Protein AF-A0A3A8WQD9-F1 (afdb_monomer)

Foldseek 3Di:
DALLCVLVVLCVVVVDDLVRLCVQLVHDSVVNVCSNVCVDPLQFAQLSSNLSSCLVSVHAPLVSCVVRHCLLVLLVVLLVVVCVVVPDDFQLVVLLVVVVVLLVVLCVPVVDDPVVSVVLVVLSVVLSVVQVVQQDPVRGGDPVSCLVRVLVSQLVSVDSVLDDDDDQLLCLLSSLVSSPPDDLVSLCVSLVNDSVVNVCCSVVVDPSSRGGPSSLVSSCSSSVHRSCVRVVRPNPPD

Structure (mmCIF, N/CA/C/O backbone):
data_AF-A0A3A8WQD9-F1
#
_entry.id   AF-A0A3A8WQD9-F1
#
loop_
_atom_site.group_PDB
_atom_site.id
_atom_site.type_symbol
_atom_site.label_atom_id
_atom_site.label_alt_id
_atom_site.label_comp_id
_atom_site.label_asym_id
_atom_site.label_entity_id
_atom_site.label_seq_id
_atom_site.pdbx_PDB_ins_code
_atom_site.Cartn_x
_atom_site.Cartn_y
_atom_site.Cartn_z
_atom_site.occupancy
_atom_site.B_iso_or_equiv
_atom_site.auth_seq_id
_atom_site.auth_comp_id
_atom_site.auth_asym_id
_atom_site.auth_atom_id
_atom_site.pdbx_PDB_model_num
ATOM 1 N N . MET A 1 1 ? 19.008 -16.936 -15.660 1.00 77.69 1 MET A N 1
ATOM 2 C CA . MET A 1 1 ? 18.805 -15.721 -16.474 1.00 77.69 1 MET A CA 1
ATOM 3 C C . MET A 1 1 ? 18.523 -14.585 -15.511 1.00 77.69 1 MET A C 1
ATOM 5 O O . MET A 1 1 ? 17.781 -14.809 -14.564 1.00 77.69 1 MET A O 1
ATOM 9 N N . ARG A 1 2 ? 19.167 -13.428 -15.660 1.00 86.12 2 ARG A N 1
ATOM 10 C CA . ARG A 1 2 ? 18.885 -12.247 -14.825 1.00 86.12 2 ARG A CA 1
ATOM 11 C C . ARG A 1 2 ? 17.679 -11.487 -15.385 1.00 86.12 2 ARG A C 1
ATOM 13 O O . ARG A 1 2 ? 17.439 -11.550 -16.587 1.00 86.12 2 ARG A O 1
ATOM 20 N N . GLY A 1 3 ? 16.979 -10.715 -14.550 1.00 88.19 3 GLY A N 1
ATOM 21 C CA . GLY A 1 3 ? 15.775 -9.982 -14.971 1.00 88.19 3 GLY A CA 1
ATOM 22 C C . GLY A 1 3 ? 15.983 -9.122 -16.227 1.00 88.19 3 GLY A C 1
ATOM 23 O O . GLY A 1 3 ? 15.198 -9.200 -17.165 1.00 88.19 3 GLY A O 1
ATOM 24 N N . TYR A 1 4 ? 17.091 -8.376 -16.326 1.00 90.06 4 TYR A N 1
ATOM 25 C CA . TYR A 1 4 ? 17.367 -7.563 -17.523 1.00 90.06 4 TYR A CA 1
ATOM 26 C C . TYR A 1 4 ? 17.551 -8.395 -18.805 1.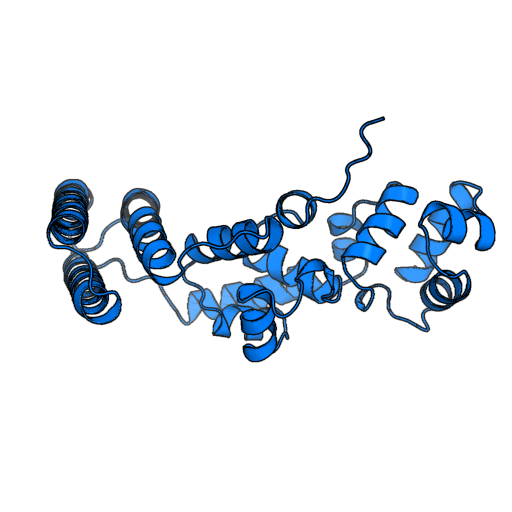00 90.06 4 TYR A C 1
ATOM 28 O O . TYR A 1 4 ? 17.193 -7.931 -19.885 1.00 90.06 4 TYR A O 1
ATOM 36 N N . GLU A 1 5 ? 18.075 -9.620 -18.697 1.00 91.62 5 GLU A N 1
ATOM 37 C CA . GLU A 1 5 ? 18.251 -10.535 -19.833 1.00 91.62 5 GLU A CA 1
ATOM 38 C C . GLU A 1 5 ? 16.893 -11.069 -20.291 1.00 91.62 5 GLU A C 1
ATOM 40 O O . GLU A 1 5 ? 16.624 -11.113 -21.489 1.00 91.62 5 GLU A O 1
ATOM 45 N N . ALA A 1 6 ? 16.018 -11.417 -19.341 1.00 92.00 6 ALA A N 1
ATOM 46 C CA . ALA A 1 6 ? 14.652 -11.848 -19.623 1.00 92.00 6 ALA A CA 1
ATOM 47 C C . ALA A 1 6 ? 13.833 -10.725 -20.282 1.00 92.00 6 ALA A C 1
ATOM 49 O O . ALA A 1 6 ? 13.185 -10.948 -21.305 1.00 92.00 6 ALA A O 1
ATOM 50 N N . PHE A 1 7 ? 13.940 -9.497 -19.764 1.00 92.69 7 PHE A N 1
ATOM 51 C CA . PHE A 1 7 ? 13.302 -8.312 -20.341 1.00 92.69 7 PHE A CA 1
ATOM 52 C C . PHE A 1 7 ? 13.780 -8.048 -21.779 1.00 92.69 7 PHE A C 1
ATOM 54 O O . PHE A 1 7 ? 12.971 -7.880 -22.695 1.00 92.69 7 PHE A O 1
ATOM 61 N N . GLN A 1 8 ? 15.100 -8.077 -22.001 1.00 93.75 8 GLN A N 1
ATOM 62 C CA . GLN A 1 8 ? 15.697 -7.908 -23.327 1.00 93.75 8 GLN A CA 1
ATOM 63 C C . GLN A 1 8 ? 15.225 -8.993 -24.302 1.00 93.75 8 GLN A C 1
ATOM 65 O O . GLN A 1 8 ? 14.866 -8.688 -25.443 1.00 93.75 8 GLN A O 1
ATOM 70 N N . LYS A 1 9 ? 15.225 -10.256 -23.859 1.00 94.06 9 LYS A N 1
ATOM 71 C CA . LYS A 1 9 ? 14.786 -11.401 -24.657 1.00 94.06 9 LYS A CA 1
ATOM 72 C C . LYS A 1 9 ? 13.324 -11.242 -25.072 1.00 94.06 9 LYS A C 1
ATOM 74 O O . LYS A 1 9 ? 13.029 -11.338 -26.260 1.00 94.06 9 LYS A O 1
ATOM 79 N N . ARG A 1 10 ? 12.434 -10.892 -24.137 1.00 94.88 10 ARG A N 1
ATOM 80 C CA . ARG A 1 10 ? 11.010 -10.676 -24.429 1.00 94.88 10 ARG A CA 1
ATOM 81 C C . ARG A 1 10 ? 10.794 -9.567 -25.460 1.00 94.88 10 ARG A C 1
ATOM 83 O O . ARG A 1 10 ? 10.016 -9.744 -26.394 1.00 94.88 10 ARG A O 1
ATOM 90 N N . ARG A 1 11 ? 11.523 -8.447 -25.362 1.00 95.25 11 ARG A N 1
ATOM 91 C CA . ARG A 1 11 ? 11.467 -7.388 -26.387 1.00 95.25 11 ARG A CA 1
ATOM 92 C C . ARG A 1 11 ? 11.855 -7.910 -27.773 1.00 95.25 11 ARG A C 1
ATOM 94 O O . ARG A 1 11 ? 11.205 -7.559 -28.757 1.00 95.25 11 ARG A O 1
ATOM 101 N N . GLN A 1 12 ? 12.929 -8.694 -27.858 1.00 95.50 12 GLN A N 1
ATOM 102 C CA . GLN A 1 12 ? 13.405 -9.260 -29.123 1.00 95.50 12 GLN A CA 1
ATOM 103 C C . GLN A 1 12 ? 12.403 -10.258 -29.716 1.00 95.50 12 GLN A C 1
ATOM 105 O O . GLN A 1 12 ? 12.170 -10.221 -30.920 1.00 95.50 12 GLN A O 1
ATOM 110 N N . GLU A 1 13 ? 11.772 -11.091 -28.886 1.00 95.94 13 GLU A N 1
ATOM 111 C CA . GLU A 1 13 ? 10.707 -12.017 -29.300 1.00 95.94 13 GLU A CA 1
ATOM 112 C C . GLU A 1 13 ? 9.480 -11.285 -29.853 1.00 95.94 13 GLU A C 1
ATOM 114 O O . GLU A 1 13 ? 8.872 -11.742 -30.816 1.00 95.94 13 GLU A O 1
ATOM 119 N N . MET A 1 14 ? 9.156 -10.111 -29.305 1.00 94.75 14 MET A N 1
ATOM 120 C CA . MET A 1 14 ? 8.112 -9.230 -29.840 1.00 94.75 14 MET A CA 1
ATOM 121 C C . MET A 1 14 ? 8.529 -8.460 -31.106 1.00 94.75 14 MET A C 1
ATOM 123 O O . MET A 1 14 ? 7.761 -7.649 -31.618 1.00 94.75 14 MET A O 1
ATOM 127 N N . GLY A 1 15 ? 9.746 -8.676 -31.616 1.00 94.12 15 GLY A N 1
ATOM 128 C CA . GLY A 1 15 ? 10.233 -8.069 -32.856 1.00 94.12 15 GLY A CA 1
ATOM 129 C C . GLY A 1 15 ? 10.618 -6.592 -32.744 1.00 94.12 15 GLY A C 1
ATOM 130 O O . GLY A 1 15 ? 10.933 -5.961 -33.755 1.00 94.12 15 GLY A O 1
ATOM 131 N N . TYR A 1 16 ? 10.636 -6.006 -31.543 1.00 95.62 16 TYR A N 1
ATOM 132 C CA . TYR A 1 16 ? 11.023 -4.605 -31.394 1.00 95.62 16 TYR A CA 1
ATOM 133 C C . TYR A 1 16 ? 12.540 -4.456 -31.392 1.00 95.62 16 TYR A C 1
ATOM 135 O O . TYR A 1 16 ? 13.233 -5.100 -30.608 1.00 95.62 16 TYR A O 1
ATOM 143 N N . SER A 1 17 ? 13.075 -3.521 -32.179 1.00 94.81 17 SER A N 1
ATOM 144 C CA . SER A 1 17 ? 14.415 -2.975 -31.920 1.00 94.81 17 SER A CA 1
ATOM 145 C C . SER A 1 17 ? 14.385 -2.057 -30.689 1.00 94.81 17 SER A C 1
ATOM 147 O O . SER A 1 17 ? 13.322 -1.587 -30.288 1.00 94.81 17 SER A O 1
ATOM 149 N N . GLN A 1 18 ? 15.544 -1.739 -30.101 1.00 94.00 18 GLN A N 1
ATOM 150 C CA . GLN A 1 18 ? 15.605 -0.784 -28.981 1.00 94.00 18 GLN A CA 1
ATOM 151 C C . GLN A 1 18 ? 15.009 0.585 -29.346 1.00 94.00 18 GLN A C 1
ATOM 153 O O . GLN A 1 18 ? 14.370 1.206 -28.505 1.00 94.00 18 GLN A O 1
ATOM 158 N N . ARG A 1 19 ? 15.193 1.044 -30.594 1.00 94.12 19 ARG A N 1
ATOM 159 C CA . ARG A 1 19 ? 14.644 2.323 -31.075 1.00 94.12 19 ARG A CA 1
ATOM 160 C C . ARG A 1 19 ? 13.122 2.283 -31.180 1.00 94.12 19 ARG A C 1
ATOM 162 O O . ARG A 1 19 ? 12.468 3.153 -30.624 1.00 94.12 19 ARG A O 1
ATOM 169 N N . ILE A 1 20 ? 12.590 1.245 -31.828 1.00 94.94 20 ILE A N 1
ATOM 170 C CA . ILE A 1 20 ? 11.140 1.060 -32.000 1.00 94.94 20 ILE A CA 1
ATOM 171 C C . ILE A 1 20 ? 10.461 0.920 -30.636 1.00 94.94 20 ILE A C 1
ATOM 173 O O . ILE A 1 20 ? 9.420 1.518 -30.391 1.00 94.94 20 ILE A O 1
ATOM 177 N N . PHE A 1 21 ? 11.065 0.153 -29.726 1.00 95.50 21 PHE A N 1
ATOM 178 C CA . PHE A 1 21 ? 10.523 -0.012 -28.386 1.00 95.50 21 PHE A CA 1
ATOM 179 C C . PHE A 1 21 ? 10.507 1.305 -27.611 1.00 95.50 21 PHE A C 1
ATOM 181 O O . PHE A 1 21 ? 9.474 1.663 -27.061 1.00 95.50 21 PHE A O 1
ATOM 188 N N . ALA A 1 22 ? 11.625 2.040 -27.611 1.00 93.56 22 ALA A N 1
ATOM 189 C CA . ALA A 1 22 ? 11.744 3.337 -26.950 1.00 93.56 22 ALA A CA 1
ATOM 190 C C . ALA A 1 22 ? 10.686 4.339 -27.445 1.00 93.56 22 ALA A C 1
ATOM 192 O O . ALA A 1 22 ? 10.034 4.991 -26.634 1.00 93.56 22 ALA A O 1
ATOM 193 N N . GLU A 1 23 ? 10.459 4.394 -28.760 1.00 93.44 23 GLU A N 1
ATOM 194 C CA . GLU A 1 23 ? 9.393 5.194 -29.371 1.00 93.44 23 GLU A CA 1
ATOM 195 C C . GLU A 1 23 ? 8.003 4.746 -28.896 1.00 93.44 23 GLU A C 1
ATOM 197 O O . GLU A 1 23 ? 7.219 5.572 -28.431 1.00 93.44 23 GLU A O 1
ATOM 202 N N . LYS A 1 24 ? 7.730 3.433 -28.904 1.00 92.06 24 LYS A N 1
ATOM 203 C CA . LYS A 1 24 ? 6.452 2.855 -28.458 1.00 92.06 24 LYS A CA 1
ATOM 204 C C . LYS A 1 24 ? 6.113 3.186 -27.001 1.00 92.06 24 LYS A C 1
ATOM 206 O O . LYS A 1 24 ? 4.945 3.388 -26.683 1.00 92.06 24 LYS A O 1
ATOM 211 N N . VAL A 1 25 ? 7.109 3.238 -26.116 1.00 90.88 25 VAL A N 1
ATOM 212 C CA . VAL A 1 25 ? 6.907 3.521 -24.680 1.00 90.88 25 VAL A CA 1
ATOM 213 C C . VAL A 1 25 ? 7.110 4.997 -24.317 1.00 90.88 25 VAL A C 1
ATOM 215 O O . VAL A 1 25 ? 6.944 5.372 -23.155 1.00 90.88 25 VAL A O 1
ATOM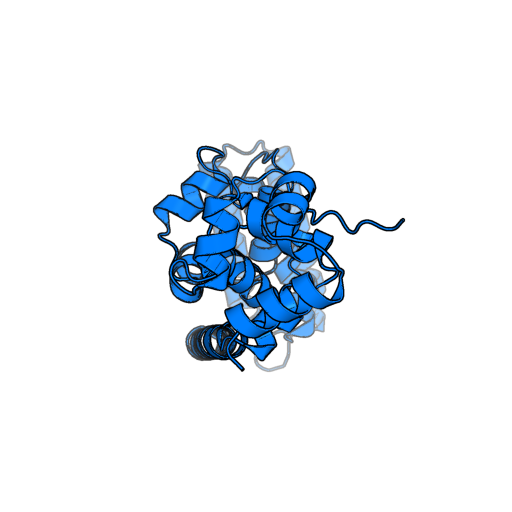 218 N N . GLY A 1 26 ? 7.464 5.841 -25.293 1.00 88.94 26 GLY A N 1
ATOM 219 C CA . GLY A 1 26 ? 7.722 7.266 -25.092 1.00 88.94 26 GLY A CA 1
ATOM 220 C C . GLY A 1 26 ? 8.933 7.553 -24.199 1.00 88.94 26 GLY A C 1
ATOM 221 O O . GLY A 1 26 ? 8.870 8.452 -23.360 1.00 88.94 26 GLY A O 1
ATOM 222 N N . LEU A 1 27 ? 10.017 6.781 -24.340 1.00 88.19 27 LEU A N 1
ATOM 223 C CA . LEU A 1 27 ? 11.262 6.940 -23.577 1.00 88.19 27 LEU A CA 1
ATOM 224 C C . LEU A 1 27 ? 12.474 7.174 -24.494 1.00 88.19 27 LEU A C 1
ATOM 226 O O . LEU A 1 27 ? 12.469 6.753 -25.650 1.00 88.19 27 LEU A O 1
ATOM 230 N N . PRO A 1 28 ? 13.559 7.795 -23.996 1.00 90.44 28 PRO A N 1
ATOM 231 C CA . PRO A 1 28 ? 14.824 7.850 -24.720 1.00 90.44 28 PRO A CA 1
ATOM 232 C C . PRO A 1 28 ? 15.424 6.453 -24.926 1.00 90.44 28 PRO A C 1
ATOM 234 O O . PRO A 1 28 ? 15.447 5.624 -24.015 1.00 90.44 28 PRO A O 1
ATOM 237 N N . VAL A 1 29 ? 16.012 6.211 -26.100 1.00 91.44 29 VAL A N 1
ATOM 238 C CA . VAL A 1 29 ? 16.668 4.929 -26.435 1.00 91.44 29 VAL A CA 1
ATOM 239 C C . VAL A 1 29 ? 17.768 4.575 -25.432 1.00 91.44 29 VAL A C 1
ATOM 241 O O . VAL A 1 29 ? 17.963 3.402 -25.111 1.00 91.44 29 VAL A O 1
ATOM 244 N N . GLN A 1 30 ? 18.481 5.579 -24.915 1.00 87.88 30 GLN A N 1
ATOM 245 C CA . GLN A 1 30 ? 19.517 5.384 -23.905 1.00 87.88 30 GLN A CA 1
ATOM 246 C C . GLN A 1 30 ? 18.953 4.762 -22.622 1.00 87.88 30 GLN A C 1
ATOM 248 O O . GLN A 1 30 ? 19.610 3.899 -22.051 1.00 87.88 30 GLN A O 1
ATOM 253 N N . GLU A 1 31 ? 17.743 5.130 -22.189 1.00 86.31 31 GLU A N 1
ATOM 254 C CA . GLU A 1 31 ? 17.133 4.546 -20.985 1.00 86.31 31 GLU A CA 1
ATOM 255 C C . GLU A 1 31 ? 16.860 3.048 -21.179 1.00 86.31 31 GLU A C 1
ATOM 257 O O . GLU A 1 31 ? 17.238 2.235 -20.334 1.00 86.31 31 GLU A O 1
ATOM 262 N N . VAL A 1 32 ? 16.321 2.662 -22.342 1.00 88.88 32 VAL A N 1
ATOM 263 C CA . VAL A 1 32 ? 16.120 1.248 -22.710 1.00 88.88 32 VAL A CA 1
ATOM 264 C C . VAL A 1 32 ? 17.454 0.495 -22.716 1.00 88.88 32 VAL A C 1
ATOM 266 O O . VAL A 1 32 ? 17.575 -0.576 -22.125 1.00 88.88 32 VAL A O 1
ATOM 269 N N . GLN A 1 33 ? 18.489 1.070 -23.334 1.00 87.50 33 GLN A N 1
ATOM 270 C CA . GLN A 1 33 ? 19.819 0.458 -23.395 1.00 87.50 33 GLN A CA 1
ATOM 271 C C . GLN A 1 33 ? 20.440 0.241 -22.019 1.00 87.50 33 GLN A C 1
ATOM 273 O O . GLN A 1 33 ? 21.090 -0.776 -21.784 1.00 87.50 33 GLN A O 1
ATOM 278 N N . VAL A 1 34 ? 20.301 1.218 -21.129 1.00 85.69 34 VAL A N 1
ATOM 279 C CA . VAL A 1 34 ? 20.897 1.171 -19.796 1.00 85.69 34 VAL A CA 1
ATOM 280 C C . VAL A 1 34 ? 20.193 0.110 -18.935 1.00 85.69 34 VAL A C 1
ATOM 282 O O . VAL A 1 34 ? 20.886 -0.608 -18.208 1.00 85.69 34 VAL A O 1
ATOM 285 N N . CYS A 1 35 ? 18.875 -0.065 -19.090 1.00 85.12 35 CYS A N 1
ATOM 286 C CA . CYS A 1 35 ? 18.113 -1.144 -18.453 1.00 85.12 35 CYS A CA 1
ATOM 287 C C . CYS A 1 35 ? 18.559 -2.532 -18.934 1.00 85.12 35 CYS A C 1
ATOM 289 O O . CYS A 1 35 ? 18.887 -3.396 -18.125 1.00 85.12 35 CYS A O 1
ATOM 291 N N . GLU A 1 36 ? 18.650 -2.736 -20.251 1.00 85.50 36 GLU A N 1
ATOM 292 C CA . GLU A 1 36 ? 19.023 -4.035 -20.836 1.00 85.50 36 GLU A CA 1
ATOM 293 C C . GLU A 1 36 ? 20.486 -4.415 -20.615 1.00 85.50 36 GLU A C 1
ATOM 295 O O . GLU A 1 36 ? 20.840 -5.588 -20.636 1.00 85.50 36 GLU A O 1
ATOM 300 N N . ARG A 1 37 ? 21.361 -3.433 -20.391 1.00 81.75 37 ARG A N 1
ATOM 301 C CA . ARG A 1 37 ? 22.770 -3.675 -20.050 1.00 81.75 37 ARG A CA 1
ATOM 302 C C . ARG A 1 37 ? 22.986 -3.911 -18.553 1.00 81.75 37 ARG A C 1
ATOM 304 O O . ARG A 1 37 ? 24.136 -4.026 -18.136 1.00 81.75 37 ARG A O 1
ATOM 311 N N . GLY A 1 38 ? 21.923 -3.891 -17.743 1.00 73.94 38 GLY A N 1
ATOM 312 C CA . GLY A 1 38 ? 22.002 -3.988 -16.284 1.00 73.94 38 GLY A CA 1
ATOM 313 C C . GLY A 1 38 ? 22.741 -2.818 -15.620 1.00 73.94 38 GLY A C 1
ATOM 314 O O . GLY A 1 38 ? 23.188 -2.950 -14.484 1.00 73.94 38 GLY A O 1
ATOM 315 N N . ARG A 1 39 ? 22.911 -1.686 -16.324 1.00 61.44 39 ARG A N 1
ATOM 316 C CA . ARG A 1 39 ? 23.601 -0.483 -15.813 1.00 61.44 39 ARG A CA 1
ATOM 317 C C . ARG A 1 39 ? 22.676 0.403 -14.978 1.00 61.44 39 ARG A C 1
ATOM 319 O O . ARG A 1 39 ? 23.142 1.063 -14.058 1.00 61.44 39 ARG A O 1
ATOM 326 N N . GLN A 1 40 ? 21.384 0.396 -15.289 1.00 65.75 40 GLN A N 1
ATOM 327 C CA . GLN A 1 40 ? 20.312 0.849 -14.408 1.00 65.75 40 GLN A CA 1
ATOM 328 C C . GLN A 1 40 ? 19.538 -0.399 -14.037 1.00 65.75 40 GLN A C 1
ATOM 330 O O . GLN A 1 40 ? 19.103 -1.152 -14.910 1.00 65.75 40 GLN A O 1
ATOM 335 N N . VAL A 1 41 ? 19.415 -0.646 -12.738 1.00 73.44 41 VAL A N 1
ATOM 336 C CA . VAL A 1 41 ? 18.629 -1.776 -12.265 1.00 73.44 41 VAL A CA 1
ATOM 337 C C . VAL A 1 41 ? 17.180 -1.476 -12.636 1.00 73.44 41 VAL A C 1
ATOM 339 O O . VAL A 1 41 ? 16.685 -0.401 -12.301 1.00 73.44 41 VAL A O 1
ATOM 342 N N . LEU A 1 42 ? 16.504 -2.404 -13.327 1.00 81.25 42 LEU A N 1
ATOM 343 C CA . LEU A 1 42 ? 15.075 -2.285 -13.662 1.00 81.25 42 LEU A CA 1
ATOM 344 C C . LEU A 1 42 ? 14.243 -1.872 -12.435 1.00 81.25 42 LEU A C 1
ATOM 346 O O . LEU A 1 42 ? 13.253 -1.164 -12.542 1.00 81.25 42 LEU A O 1
ATOM 350 N N . THR A 1 43 ? 14.692 -2.266 -11.248 1.00 82.50 43 THR A N 1
ATOM 351 C CA . THR A 1 43 ? 14.106 -1.996 -9.933 1.00 82.50 43 THR A CA 1
ATOM 352 C C . THR A 1 43 ? 14.106 -0.513 -9.545 1.00 82.50 43 THR A C 1
ATOM 354 O O . THR A 1 43 ? 13.243 -0.077 -8.788 1.00 82.50 43 THR A O 1
ATOM 357 N N . GLY A 1 44 ? 15.037 0.276 -10.090 1.00 86.00 44 GLY A N 1
ATOM 358 C CA . GLY A 1 44 ? 15.183 1.712 -9.854 1.00 86.00 44 GLY A CA 1
ATOM 359 C C . GLY A 1 44 ? 14.443 2.595 -10.859 1.00 86.00 44 GLY A C 1
ATOM 360 O O . GLY A 1 44 ? 14.554 3.818 -10.779 1.00 86.00 44 GLY A O 1
ATOM 361 N N . LEU A 1 45 ? 13.731 2.014 -11.829 1.00 89.25 45 LEU A N 1
ATOM 362 C CA . LEU A 1 45 ? 12.919 2.790 -12.765 1.00 89.25 45 LEU A CA 1
ATOM 363 C C . LEU A 1 45 ? 11.749 3.455 -12.036 1.00 89.25 45 LEU A C 1
ATOM 365 O O . LEU A 1 45 ? 11.127 2.795 -11.206 1.00 89.25 45 LEU A O 1
ATOM 369 N N . PRO A 1 46 ? 11.407 4.714 -12.364 1.00 91.44 46 PRO A N 1
ATOM 370 C CA . PRO A 1 46 ? 10.143 5.302 -11.947 1.00 91.44 46 PRO A CA 1
ATOM 371 C C . PRO A 1 46 ? 8.960 4.401 -12.319 1.00 91.44 46 PRO A C 1
ATOM 373 O O . PRO A 1 46 ? 8.928 3.852 -13.425 1.00 91.44 46 PRO A O 1
ATOM 376 N N . THR A 1 47 ? 8.000 4.252 -11.412 1.00 93.06 47 THR A N 1
ATOM 377 C CA . THR A 1 47 ? 6.850 3.350 -11.569 1.00 93.06 47 THR A CA 1
ATOM 378 C C . THR A 1 47 ? 6.056 3.636 -12.839 1.00 93.06 47 THR A C 1
ATOM 380 O O . THR A 1 47 ? 5.748 2.710 -13.582 1.00 93.06 47 THR A O 1
ATOM 383 N N . ASP A 1 48 ? 5.809 4.904 -13.172 1.00 90.56 48 ASP A N 1
ATOM 384 C CA . ASP A 1 48 ? 5.140 5.288 -14.422 1.00 90.56 48 ASP A CA 1
ATOM 385 C C . ASP A 1 48 ? 5.875 4.807 -15.686 1.00 90.56 48 ASP A C 1
ATOM 387 O O . ASP A 1 48 ? 5.248 4.380 -16.658 1.00 90.56 48 ASP A O 1
ATOM 391 N N . LYS A 1 49 ? 7.210 4.852 -15.680 1.00 90.75 49 LYS A N 1
ATOM 392 C CA . LYS A 1 49 ? 8.041 4.353 -16.782 1.00 90.75 49 LYS A CA 1
ATOM 393 C C . LYS A 1 49 ? 8.042 2.830 -16.835 1.00 90.75 49 LYS A C 1
ATOM 395 O O . LYS A 1 49 ? 7.903 2.272 -17.923 1.00 90.75 49 LYS A O 1
ATOM 400 N N . ALA A 1 50 ? 8.166 2.169 -15.684 1.00 92.00 50 ALA A N 1
ATOM 401 C CA . ALA A 1 50 ? 8.107 0.714 -15.594 1.00 92.00 50 ALA A CA 1
ATOM 402 C C . ALA A 1 50 ? 6.767 0.189 -16.130 1.00 92.00 50 ALA A C 1
ATOM 404 O O . ALA A 1 50 ? 6.767 -0.691 -16.984 1.00 92.00 50 ALA A O 1
ATOM 405 N N . ILE A 1 51 ? 5.645 0.808 -15.748 1.00 91.62 51 ILE A N 1
ATOM 406 C CA . ILE A 1 51 ? 4.310 0.471 -16.262 1.00 91.62 51 ILE A CA 1
ATOM 407 C C . ILE A 1 51 ? 4.279 0.521 -17.789 1.00 91.62 51 ILE A C 1
ATOM 409 O O . ILE A 1 51 ? 3.945 -0.470 -18.430 1.00 91.62 51 ILE A O 1
ATOM 413 N N . LYS A 1 52 ? 4.710 1.630 -18.399 1.00 90.94 52 LYS A N 1
ATOM 414 C CA . LYS A 1 52 ? 4.733 1.760 -19.867 1.00 90.94 52 LYS A CA 1
ATOM 415 C C . LYS A 1 52 ? 5.588 0.686 -20.538 1.00 90.94 52 LYS A C 1
ATOM 417 O O . LYS A 1 52 ? 5.173 0.104 -21.539 1.00 90.94 52 LYS A O 1
ATOM 422 N N . MET A 1 53 ? 6.779 0.432 -19.994 1.00 92.06 53 MET A N 1
ATOM 423 C CA . MET A 1 53 ? 7.722 -0.543 -20.540 1.00 92.06 53 MET A CA 1
ATOM 424 C C . MET A 1 53 ? 7.178 -1.971 -20.476 1.00 92.06 53 MET A C 1
ATOM 426 O O . MET A 1 53 ?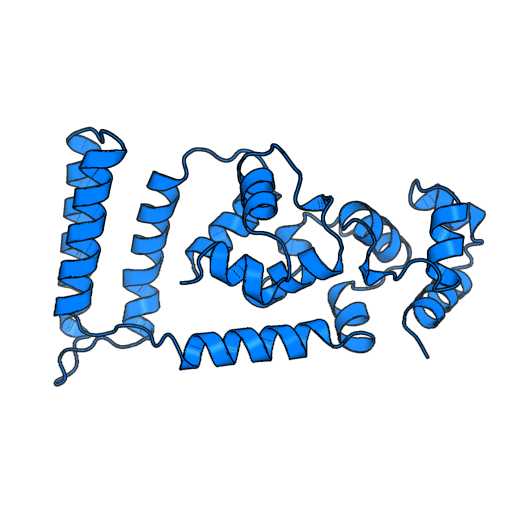 7.222 -2.687 -21.473 1.00 92.06 53 MET A O 1
ATOM 430 N N . PHE A 1 54 ? 6.655 -2.378 -19.325 1.00 92.44 54 PHE A N 1
ATOM 431 C CA . PHE A 1 54 ? 6.170 -3.735 -19.106 1.00 92.44 54 PHE A CA 1
ATOM 432 C C . PHE A 1 54 ? 4.846 -3.993 -19.829 1.00 92.44 54 PHE A C 1
ATOM 434 O O . PHE A 1 54 ? 4.722 -5.021 -20.494 1.00 92.44 54 PHE A O 1
ATOM 441 N N . SER A 1 55 ? 3.918 -3.027 -19.829 1.00 91.00 55 SER A N 1
ATOM 442 C CA . SER A 1 55 ? 2.674 -3.126 -20.601 1.00 91.00 55 SER A CA 1
ATOM 443 C C . SER A 1 55 ? 2.937 -3.279 -22.102 1.00 91.00 55 SER A C 1
ATOM 445 O O . SER A 1 55 ? 2.264 -4.061 -22.764 1.00 91.00 55 SER A O 1
ATOM 447 N N . ALA A 1 56 ? 3.935 -2.585 -22.663 1.00 92.12 56 ALA A N 1
ATOM 448 C CA . ALA A 1 56 ? 4.272 -2.702 -24.086 1.00 92.12 56 ALA A CA 1
ATOM 449 C C . ALA A 1 56 ? 4.887 -4.058 -24.480 1.00 92.12 56 ALA A C 1
ATOM 451 O O . ALA A 1 56 ? 4.914 -4.380 -25.670 1.00 92.12 56 ALA A O 1
ATOM 452 N N . LEU A 1 57 ? 5.391 -4.819 -23.502 1.00 92.94 57 LEU A N 1
ATOM 453 C CA . LEU A 1 57 ? 5.926 -6.172 -23.676 1.00 92.94 57 LEU A CA 1
ATOM 454 C C . LEU A 1 57 ? 4.972 -7.271 -23.188 1.00 92.94 57 LEU A C 1
ATOM 456 O O . LEU A 1 57 ? 5.332 -8.452 -23.241 1.00 92.94 57 LEU A O 1
ATOM 460 N N . GLU A 1 58 ? 3.784 -6.882 -22.712 1.00 91.75 58 GLU A N 1
ATOM 461 C CA . GLU A 1 58 ? 2.782 -7.778 -22.125 1.00 91.75 58 GLU A CA 1
ATOM 462 C C . GLU A 1 58 ? 3.366 -8.613 -20.975 1.00 91.75 58 GLU A C 1
ATOM 464 O O . GLU A 1 58 ? 3.123 -9.813 -20.861 1.00 91.75 58 GLU A O 1
ATOM 469 N N . ILE A 1 59 ? 4.195 -7.982 -20.140 1.00 91.62 59 ILE A N 1
ATOM 470 C CA . ILE A 1 59 ? 4.799 -8.611 -18.964 1.00 91.62 59 ILE A CA 1
ATOM 471 C C . ILE A 1 59 ? 4.029 -8.151 -17.727 1.00 91.62 59 ILE A C 1
ATOM 473 O O . ILE A 1 59 ? 3.926 -6.950 -17.475 1.00 91.62 59 ILE A O 1
ATOM 477 N N . SER A 1 60 ? 3.544 -9.102 -16.928 1.00 90.88 60 SER A N 1
ATOM 478 C CA . SER A 1 60 ? 3.045 -8.828 -15.577 1.00 90.88 60 SER A CA 1
ATOM 479 C C . SER A 1 60 ? 4.194 -8.330 -14.701 1.00 90.88 60 SER A C 1
ATOM 481 O O . SER A 1 60 ? 5.208 -9.016 -14.544 1.00 90.88 60 SER A O 1
ATOM 483 N N . ILE A 1 61 ? 4.062 -7.116 -14.160 1.00 91.81 61 ILE A N 1
ATOM 484 C CA . ILE A 1 61 ? 5.121 -6.505 -13.351 1.00 91.81 61 ILE A CA 1
ATOM 485 C C . ILE A 1 61 ? 5.304 -7.313 -12.072 1.00 91.81 61 ILE A C 1
ATOM 487 O O . ILE A 1 61 ? 6.424 -7.718 -11.774 1.00 91.81 61 ILE A O 1
ATOM 491 N N . SER A 1 62 ? 4.218 -7.598 -11.352 1.00 90.12 62 SER A N 1
ATOM 492 C CA . SER A 1 62 ? 4.269 -8.394 -10.125 1.00 90.12 62 SER A CA 1
ATOM 493 C C . SER A 1 62 ? 4.940 -9.749 -10.356 1.00 90.12 62 SER A C 1
ATOM 495 O O . SER A 1 62 ? 5.872 -10.082 -9.629 1.00 90.12 62 SER A O 1
ATOM 497 N N . ASP A 1 63 ? 4.557 -10.484 -11.407 1.00 91.50 63 ASP A N 1
ATOM 498 C CA . ASP A 1 63 ? 5.116 -11.819 -11.667 1.00 91.50 63 ASP A CA 1
ATOM 499 C C . ASP A 1 63 ? 6.597 -11.758 -12.035 1.00 91.50 63 ASP A C 1
ATOM 501 O O . ASP A 1 63 ? 7.405 -12.523 -11.512 1.00 91.50 63 ASP A O 1
ATOM 505 N N . PHE A 1 64 ? 6.981 -10.811 -12.895 1.00 93.00 64 PHE A N 1
ATOM 506 C CA . PHE A 1 64 ? 8.381 -10.635 -13.262 1.00 93.00 64 PHE A CA 1
ATOM 507 C C . PHE A 1 64 ? 9.233 -10.283 -12.041 1.00 93.00 64 PHE A C 1
ATOM 509 O O . PHE A 1 64 ? 10.321 -10.828 -11.854 1.00 93.00 64 PHE A O 1
ATOM 516 N N . TYR A 1 65 ? 8.767 -9.362 -11.196 1.00 91.94 65 TYR A N 1
ATOM 517 C CA . TYR A 1 65 ? 9.549 -8.978 -10.032 1.00 91.94 65 TYR A CA 1
ATOM 518 C C . TYR A 1 65 ? 9.588 -10.074 -8.970 1.00 91.94 65 TYR A C 1
ATOM 520 O O . TYR A 1 65 ? 10.650 -10.267 -8.390 1.00 91.94 65 TYR A O 1
ATOM 528 N N . ASP A 1 66 ? 8.505 -10.825 -8.771 1.00 90.44 66 ASP A N 1
ATOM 529 C CA . ASP A 1 66 ? 8.473 -11.983 -7.874 1.00 90.44 66 ASP A CA 1
ATOM 530 C C . ASP A 1 66 ? 9.397 -13.120 -8.363 1.00 90.44 66 ASP A C 1
ATOM 532 O O . ASP A 1 66 ? 9.996 -13.820 -7.545 1.00 90.44 66 ASP A O 1
ATOM 536 N N . GLU A 1 67 ? 9.551 -13.299 -9.682 1.00 92.44 67 GLU A N 1
ATOM 537 C CA . GLU A 1 67 ? 10.438 -14.312 -10.274 1.00 92.44 67 GLU A CA 1
ATOM 538 C C . GLU A 1 67 ? 11.922 -13.935 -10.143 1.00 92.44 67 GLU A C 1
ATOM 540 O O . GLU A 1 67 ? 12.759 -14.770 -9.791 1.00 92.44 67 GLU A O 1
ATOM 545 N N . TYR A 1 68 ? 12.265 -12.680 -10.444 1.00 90.88 68 TYR A N 1
ATOM 546 C CA . TYR A 1 68 ? 13.662 -12.253 -10.573 1.00 90.88 68 TYR A CA 1
ATOM 547 C C . TYR A 1 68 ? 14.218 -11.523 -9.345 1.00 90.88 68 TYR A C 1
ATOM 549 O O . TYR A 1 68 ? 15.438 -11.343 -9.262 1.00 90.88 68 TYR A O 1
ATOM 557 N N . TYR A 1 69 ? 13.370 -11.100 -8.401 1.00 89.75 69 TYR A N 1
ATOM 558 C CA . TYR A 1 69 ? 13.770 -10.312 -7.234 1.00 89.75 69 TYR A CA 1
ATOM 559 C C . TYR A 1 69 ? 13.073 -10.788 -5.943 1.00 89.75 69 TYR A C 1
ATOM 561 O O . TYR A 1 69 ? 11.886 -11.093 -5.929 1.00 89.75 69 TYR A O 1
ATOM 569 N N . PRO A 1 70 ? 13.771 -10.798 -4.795 1.00 88.75 70 PRO A N 1
ATOM 570 C CA . PRO A 1 70 ? 13.243 -11.361 -3.547 1.00 88.75 70 PRO A CA 1
ATOM 571 C C . PRO A 1 70 ? 12.268 -10.433 -2.790 1.00 88.75 70 PRO A C 1
ATOM 573 O O . PRO A 1 70 ? 11.970 -10.672 -1.619 1.00 88.75 70 PRO A O 1
ATOM 576 N N . TYR A 1 71 ? 11.757 -9.365 -3.413 1.00 90.19 71 TYR A N 1
ATOM 577 C CA . TYR A 1 71 ? 11.092 -8.260 -2.710 1.00 90.19 71 TYR A CA 1
ATOM 578 C C . TYR A 1 71 ? 9.858 -8.669 -1.922 1.00 90.19 71 TYR A C 1
ATOM 580 O O . TYR A 1 71 ? 9.685 -8.223 -0.786 1.00 90.19 71 TYR A O 1
ATOM 588 N N . LYS A 1 72 ? 9.006 -9.518 -2.495 1.00 92.94 72 LYS A N 1
ATOM 589 C CA . LYS A 1 72 ? 7.800 -9.996 -1.819 1.00 92.94 72 LYS A CA 1
ATOM 590 C C . LYS A 1 72 ? 8.141 -10.842 -0.602 1.00 92.94 72 LYS A C 1
ATOM 592 O O . LYS A 1 72 ? 7.570 -10.627 0.463 1.00 92.94 72 LYS A O 1
ATOM 597 N N . ALA A 1 73 ? 9.100 -11.758 -0.736 1.00 92.75 73 ALA A N 1
ATOM 598 C CA . ALA A 1 73 ? 9.549 -12.605 0.365 1.00 92.75 73 ALA A CA 1
ATOM 599 C C . ALA A 1 73 ? 10.154 -11.769 1.506 1.00 92.75 73 ALA A C 1
ATOM 601 O O . ALA A 1 73 ? 9.700 -11.883 2.644 1.00 92.75 73 ALA A O 1
ATOM 602 N N . GLU A 1 74 ? 11.088 -10.865 1.192 1.00 93.31 74 GLU A N 1
ATOM 603 C CA . GLU A 1 74 ? 11.717 -9.966 2.172 1.00 93.31 74 GLU A CA 1
ATOM 604 C C . GLU A 1 74 ? 10.695 -9.054 2.865 1.00 93.31 74 GLU A C 1
ATOM 606 O O . GLU A 1 74 ? 10.727 -8.857 4.082 1.00 93.31 74 GLU A O 1
ATOM 611 N N . THR A 1 75 ? 9.754 -8.496 2.099 1.00 94.75 75 THR A N 1
ATOM 612 C CA . THR A 1 75 ? 8.715 -7.610 2.640 1.00 94.75 75 THR A CA 1
ATOM 613 C C . THR A 1 75 ? 7.759 -8.383 3.543 1.00 94.75 75 THR A C 1
ATOM 615 O O . THR A 1 75 ? 7.457 -7.930 4.648 1.00 94.75 75 THR A O 1
ATOM 618 N N . ASN A 1 76 ? 7.332 -9.577 3.125 1.00 94.56 76 ASN A N 1
ATOM 619 C CA . ASN A 1 76 ? 6.476 -10.447 3.927 1.00 94.56 76 ASN A CA 1
ATOM 620 C C . ASN A 1 76 ? 7.153 -10.863 5.234 1.00 94.56 76 ASN A C 1
ATOM 622 O O . ASN A 1 76 ? 6.497 -10.892 6.275 1.00 94.56 76 ASN A O 1
ATOM 626 N N . GLU A 1 77 ? 8.455 -11.146 5.215 1.00 95.44 77 GLU A N 1
ATOM 627 C CA . GLU A 1 77 ? 9.216 -11.448 6.425 1.00 95.44 77 GLU A CA 1
ATOM 628 C C . GLU A 1 77 ? 9.203 -10.267 7.404 1.00 95.44 77 GLU A C 1
ATOM 630 O O . GLU A 1 77 ? 8.814 -10.437 8.564 1.00 95.44 77 GLU A O 1
ATOM 635 N N . LYS A 1 78 ? 9.522 -9.053 6.931 1.00 95.12 78 LYS A N 1
ATOM 636 C CA . LYS A 1 78 ? 9.467 -7.832 7.754 1.00 95.12 78 LYS A CA 1
ATOM 637 C C . LYS A 1 78 ? 8.076 -7.595 8.339 1.00 95.12 78 LYS A C 1
ATOM 639 O O . LYS A 1 78 ? 7.944 -7.333 9.535 1.00 95.12 78 LYS A O 1
ATOM 644 N N . VAL A 1 79 ? 7.034 -7.727 7.518 1.00 95.56 79 VAL A N 1
ATOM 645 C CA . VAL A 1 79 ? 5.638 -7.562 7.941 1.00 95.56 79 VAL A CA 1
ATOM 646 C C . VAL A 1 79 ? 5.255 -8.602 8.996 1.00 95.56 79 VAL A C 1
ATOM 648 O O . VAL A 1 79 ? 4.627 -8.266 10.002 1.00 95.56 79 VAL A O 1
ATOM 651 N N . ASN A 1 80 ? 5.644 -9.862 8.806 1.00 94.88 80 ASN A N 1
ATOM 652 C CA . ASN A 1 80 ? 5.357 -10.936 9.754 1.00 94.88 80 ASN A CA 1
ATOM 653 C C . ASN A 1 80 ? 6.081 -10.726 11.087 1.00 94.88 80 ASN A C 1
ATOM 655 O O . ASN A 1 80 ? 5.480 -10.921 12.144 1.00 94.88 80 ASN A O 1
ATOM 659 N N . MET A 1 81 ? 7.338 -10.284 11.054 1.00 95.81 81 MET A N 1
ATOM 660 C CA . MET A 1 81 ? 8.088 -9.929 12.259 1.00 95.81 81 MET A CA 1
ATOM 661 C C . MET A 1 81 ? 7.453 -8.749 12.993 1.00 95.81 81 MET A C 1
ATOM 663 O O . MET A 1 81 ? 7.262 -8.811 14.208 1.00 95.81 81 MET A O 1
ATOM 667 N N . TRP A 1 82 ? 7.032 -7.712 12.269 1.00 95.94 82 TRP A N 1
ATOM 668 C CA . TRP A 1 82 ? 6.326 -6.585 12.870 1.00 95.94 82 TRP A CA 1
ATOM 669 C C . TRP A 1 82 ? 5.013 -7.015 13.524 1.00 95.94 82 TRP A C 1
ATOM 671 O O . TRP A 1 82 ? 4.757 -6.626 14.659 1.00 95.94 82 TRP A O 1
ATOM 681 N N . LYS A 1 83 ? 4.209 -7.865 12.868 1.00 93.38 83 LYS A N 1
ATOM 682 C CA . LYS A 1 83 ? 2.947 -8.384 13.433 1.00 93.38 83 LYS A CA 1
ATOM 683 C C . LYS A 1 83 ? 3.171 -9.197 14.710 1.00 93.38 83 LYS A C 1
ATOM 685 O O . LYS A 1 83 ? 2.361 -9.109 15.626 1.00 93.38 83 LYS A O 1
ATOM 690 N N . LYS A 1 84 ? 4.259 -9.974 14.786 1.00 94.00 84 LYS A N 1
ATOM 691 C CA . LYS A 1 84 ? 4.639 -10.712 16.005 1.00 94.00 84 LYS A CA 1
ATOM 692 C C . LYS A 1 84 ? 5.002 -9.765 17.150 1.00 94.00 84 LYS A C 1
ATOM 694 O O . LYS A 1 84 ? 4.604 -10.011 18.283 1.00 94.00 84 LYS A O 1
ATOM 699 N N . ASN A 1 85 ? 5.718 -8.686 16.842 1.00 94.69 85 ASN A N 1
ATOM 700 C CA . ASN A 1 85 ? 6.163 -7.702 17.832 1.00 94.69 85 ASN A CA 1
ATOM 701 C C . ASN A 1 85 ? 5.070 -6.694 18.222 1.00 94.69 85 ASN A C 1
ATOM 703 O O . ASN A 1 85 ? 5.167 -6.061 19.268 1.00 94.69 85 ASN A O 1
ATOM 707 N N . ASN A 1 86 ? 4.029 -6.558 17.401 1.00 92.81 86 ASN A N 1
ATOM 708 C CA . ASN A 1 86 ? 2.917 -5.633 17.599 1.00 92.81 86 ASN A CA 1
ATOM 709 C C . ASN A 1 86 ? 1.585 -6.399 17.537 1.00 92.81 86 ASN A C 1
ATOM 711 O O . ASN A 1 86 ? 0.816 -6.232 16.583 1.00 92.81 86 ASN A O 1
ATOM 715 N N . PRO A 1 87 ? 1.309 -7.282 18.517 1.00 91.44 87 PRO A N 1
ATOM 716 C CA . PRO A 1 87 ? 0.069 -8.038 18.533 1.00 91.44 87 PRO A CA 1
ATOM 717 C C . PRO A 1 87 ? -1.130 -7.097 18.661 1.00 91.44 87 PRO A C 1
ATOM 719 O O . PRO A 1 87 ? -1.105 -6.099 19.386 1.00 91.44 87 PRO A O 1
ATOM 722 N N . ARG A 1 88 ? -2.210 -7.448 17.963 1.00 91.44 88 ARG A N 1
ATOM 723 C CA . ARG A 1 88 ? -3.482 -6.735 18.065 1.00 91.44 88 ARG A CA 1
ATOM 724 C C . ARG A 1 88 ? -4.031 -6.807 19.480 1.00 91.44 88 ARG A C 1
ATOM 726 O O . ARG A 1 88 ? -4.029 -7.864 20.108 1.00 91.44 88 ARG A O 1
ATOM 733 N N . GLU A 1 89 ? -4.573 -5.684 19.928 1.00 93.12 89 GLU A N 1
ATOM 734 C CA . GLU A 1 89 ? -5.361 -5.635 21.150 1.00 93.12 89 GLU A CA 1
ATOM 735 C C . GLU A 1 89 ? -6.788 -6.103 20.854 1.00 93.12 89 GLU A C 1
ATOM 737 O O . GLU A 1 89 ? -7.452 -5.554 19.975 1.00 93.12 89 GLU A O 1
ATOM 742 N N . TYR A 1 90 ? -7.260 -7.091 21.608 1.00 95.00 90 TYR A N 1
ATOM 743 C CA . TYR A 1 90 ? -8.601 -7.660 21.467 1.00 95.00 90 TYR A CA 1
ATOM 744 C C . TYR A 1 90 ? -9.461 -7.486 22.721 1.00 95.00 90 TYR A C 1
ATOM 746 O O . TYR A 1 90 ? -10.656 -7.770 22.676 1.00 95.00 90 TYR A O 1
ATOM 754 N N . ARG A 1 91 ? -8.898 -7.018 23.840 1.00 96.00 91 ARG A N 1
ATOM 755 C CA . ARG A 1 91 ? -9.652 -6.777 25.070 1.00 96.00 91 ARG A CA 1
ATOM 756 C C . ARG A 1 91 ? -10.680 -5.674 24.877 1.00 96.00 91 ARG A C 1
ATOM 758 O O . ARG A 1 91 ? -10.343 -4.537 24.536 1.00 96.00 91 ARG A O 1
ATOM 765 N N . TYR A 1 92 ? -11.938 -6.010 25.136 1.00 95.19 92 TYR A N 1
ATOM 766 C CA . TYR A 1 92 ? -13.072 -5.130 24.891 1.00 95.19 92 TYR A CA 1
ATOM 767 C C . TYR A 1 92 ? -12.953 -3.789 25.633 1.00 95.19 92 TYR A C 1
ATOM 769 O O . TYR A 1 92 ? -13.141 -2.726 25.041 1.00 95.19 92 TYR A O 1
ATOM 777 N N . ASP A 1 93 ? -12.601 -3.823 26.918 1.00 94.38 93 ASP A N 1
ATOM 778 C CA . ASP A 1 93 ? -12.476 -2.647 27.783 1.00 94.38 93 ASP A CA 1
ATOM 779 C C . ASP A 1 93 ? -11.342 -1.707 27.344 1.00 94.38 93 ASP A C 1
ATOM 781 O O . ASP A 1 93 ? -11.524 -0.484 27.287 1.00 94.38 93 ASP A O 1
ATOM 785 N N . ILE A 1 94 ? -10.200 -2.278 26.950 1.00 95.31 94 ILE A N 1
ATOM 786 C CA . ILE A 1 94 ? -9.056 -1.523 26.430 1.00 95.31 94 ILE A CA 1
ATOM 787 C C . ILE A 1 94 ? -9.415 -0.875 25.090 1.00 95.31 94 ILE A C 1
ATOM 789 O O . ILE A 1 94 ? -9.175 0.321 24.899 1.00 95.31 94 ILE A O 1
ATOM 793 N N . LEU A 1 95 ? -10.038 -1.624 24.175 1.00 94.69 95 LEU A N 1
ATOM 794 C CA . LEU A 1 95 ? -10.485 -1.098 22.884 1.00 94.69 95 LEU A CA 1
ATOM 795 C C . LEU A 1 95 ? -11.484 0.047 23.046 1.00 94.69 95 LEU A C 1
ATOM 797 O O . LEU A 1 95 ? -11.334 1.083 22.390 1.00 94.69 95 LEU A O 1
ATOM 801 N N . LYS A 1 96 ? -12.453 -0.118 23.951 1.00 94.31 96 LYS A N 1
ATOM 802 C CA . LYS A 1 96 ? -13.472 0.882 24.284 1.00 94.31 96 LYS A CA 1
ATOM 803 C C . LYS A 1 96 ? -12.838 2.184 24.757 1.00 94.31 96 LYS A C 1
ATOM 805 O O . LYS A 1 96 ? -13.057 3.236 24.157 1.00 94.31 96 LYS A O 1
ATOM 810 N N . SER A 1 97 ? -11.966 2.102 25.761 1.00 94.06 97 SER A N 1
ATOM 811 C CA . SER A 1 97 ? -11.237 3.262 26.288 1.00 94.06 97 SER A CA 1
ATOM 812 C C . SER A 1 97 ? -10.356 3.930 25.223 1.00 94.06 97 SER A C 1
ATOM 814 O O . SER A 1 97 ? -10.368 5.153 25.056 1.00 94.06 97 SER A O 1
ATOM 816 N N . ARG A 1 98 ? -9.621 3.135 24.435 1.00 92.38 98 ARG A N 1
ATOM 817 C CA . ARG A 1 98 ? -8.718 3.628 23.385 1.00 92.38 98 ARG A CA 1
ATOM 818 C C . ARG A 1 98 ? -9.461 4.403 22.296 1.00 92.38 98 ARG A C 1
ATOM 820 O O . ARG A 1 98 ? -9.017 5.489 21.919 1.00 92.38 98 ARG A O 1
ATOM 827 N N . LEU A 1 99 ? -10.577 3.866 21.800 1.00 92.00 99 LEU A N 1
ATOM 828 C CA . LEU A 1 99 ? -11.385 4.521 20.769 1.00 92.00 99 LEU A CA 1
ATOM 829 C C . LEU A 1 99 ? -12.073 5.778 21.300 1.00 92.00 99 LEU A C 1
ATOM 831 O O . LEU A 1 99 ? -11.997 6.817 20.647 1.00 92.00 99 LEU A O 1
ATOM 835 N N . TYR A 1 100 ? -12.628 5.732 22.513 1.00 91.38 100 TYR A N 1
ATOM 836 C CA . TYR A 1 100 ? -13.195 6.915 23.163 1.00 91.38 100 TYR A CA 1
ATOM 837 C C . TYR A 1 100 ? -12.182 8.064 23.258 1.00 91.38 100 TYR A C 1
ATOM 839 O O . TYR A 1 100 ? -12.446 9.191 22.831 1.00 91.38 100 TYR A O 1
ATOM 847 N N . ASN A 1 101 ? -10.971 7.761 23.734 1.00 91.06 101 ASN A N 1
ATOM 848 C CA . ASN A 1 101 ? -9.888 8.736 23.822 1.00 91.06 101 ASN A CA 1
ATOM 849 C C . ASN A 1 101 ? -9.494 9.298 22.449 1.00 91.06 101 ASN A C 1
ATOM 851 O O . ASN A 1 101 ? -9.151 10.478 22.342 1.00 91.06 101 ASN A O 1
ATOM 855 N N . ARG A 1 102 ? -9.542 8.481 21.389 1.00 89.94 102 ARG A N 1
ATOM 856 C CA . ARG A 1 102 ? -9.246 8.926 20.021 1.00 89.94 102 ARG A CA 1
ATOM 857 C C . ARG A 1 102 ? -10.304 9.897 19.498 1.00 89.94 102 ARG A C 1
ATOM 859 O O . ARG A 1 102 ? -9.925 10.949 18.989 1.00 89.94 102 ARG A O 1
ATOM 866 N N . ILE A 1 103 ? -11.589 9.597 19.686 1.00 89.94 103 ILE A N 1
ATOM 867 C CA . ILE A 1 103 ? -12.711 10.479 19.313 1.00 89.94 103 ILE A CA 1
ATOM 868 C C . ILE A 1 103 ? -12.611 11.819 20.054 1.00 89.94 103 ILE A C 1
ATOM 870 O O . ILE A 1 103 ? -12.744 12.886 19.458 1.00 89.94 103 ILE A O 1
ATOM 874 N N . HIS A 1 104 ? -12.297 11.792 21.351 1.00 87.31 104 HIS A N 1
ATOM 875 C CA . HIS A 1 104 ? -12.167 13.016 22.140 1.00 87.31 104 HIS A CA 1
ATOM 876 C C . HIS A 1 104 ? -10.966 13.876 21.708 1.00 87.31 104 HIS A C 1
ATOM 878 O O . HIS A 1 104 ? -11.069 15.101 21.626 1.00 87.31 104 HIS A O 1
ATOM 884 N N . LYS A 1 105 ? -9.827 13.248 21.382 1.00 88.75 105 LYS A N 1
ATOM 885 C CA . LYS A 1 105 ? -8.676 13.949 20.787 1.00 88.75 105 LYS A CA 1
ATOM 886 C C . LYS A 1 105 ? -9.023 14.549 19.427 1.00 88.75 105 LYS A C 1
ATOM 888 O O . LYS A 1 105 ? -8.542 15.633 19.118 1.00 88.75 105 LYS A O 1
ATOM 893 N N . LEU A 1 106 ? -9.839 13.856 18.638 1.00 86.31 106 LEU A N 1
ATOM 894 C CA . LEU A 1 106 ? -10.301 14.327 17.338 1.00 86.31 106 LEU A CA 1
ATOM 895 C C . LEU A 1 106 ? -11.166 15.575 17.443 1.00 86.31 106 LEU A C 1
ATOM 897 O O . LEU A 1 106 ? -10.852 16.559 16.781 1.00 86.31 106 LEU A O 1
ATOM 901 N N . LYS A 1 107 ? -12.150 15.574 18.351 1.00 85.38 107 LYS A N 1
ATOM 902 C CA . LYS A 1 107 ? -12.964 16.761 18.653 1.00 85.38 107 LYS A CA 1
ATOM 903 C C . LYS A 1 107 ? -12.095 17.989 18.917 1.00 85.38 107 LYS A C 1
ATOM 905 O O . LYS A 1 107 ? -12.324 19.039 18.342 1.00 85.38 107 LYS A O 1
ATOM 910 N N . LYS A 1 108 ? -11.071 17.833 19.762 1.00 84.06 108 LYS A N 1
ATOM 911 C CA . LYS A 1 108 ? -10.168 18.931 20.135 1.00 84.06 108 LYS A CA 1
ATOM 912 C C . LYS A 1 108 ? -9.267 19.406 18.995 1.00 84.06 108 LYS A C 1
ATOM 914 O O . LYS A 1 108 ? -8.882 20.564 18.992 1.00 84.06 108 LYS A O 1
ATOM 919 N N . ARG A 1 109 ? -8.847 18.507 18.100 1.00 85.00 109 ARG A N 1
ATOM 920 C CA . ARG A 1 109 ? -7.853 18.814 17.057 1.00 85.00 109 ARG A CA 1
ATOM 921 C C . ARG A 1 109 ? -8.461 19.381 15.784 1.00 85.00 109 ARG A C 1
ATOM 923 O O . ARG A 1 109 ? -7.815 20.201 15.152 1.00 85.00 109 ARG A O 1
ATOM 930 N N . LEU A 1 110 ? -9.632 18.888 15.398 1.00 82.62 110 LEU A N 1
ATOM 931 C CA . LEU A 1 110 ? -10.277 19.238 14.132 1.00 82.62 110 LEU A CA 1
ATOM 932 C C . LEU A 1 110 ? -11.386 20.282 14.296 1.00 82.62 110 LEU A C 1
ATOM 934 O O . LEU A 1 110 ? -12.064 20.568 13.321 1.00 82.62 110 LEU A O 1
ATOM 938 N N . ASP A 1 111 ? -11.598 20.788 15.516 1.00 81.00 111 ASP A N 1
ATOM 939 C CA . ASP A 1 111 ? -12.712 21.682 15.859 1.00 81.00 111 ASP A CA 1
ATOM 940 C C . ASP A 1 111 ? -14.055 21.183 15.294 1.00 81.00 111 ASP A C 1
ATOM 942 O O . ASP A 1 111 ? -14.817 21.914 14.668 1.00 81.00 111 ASP A O 1
ATOM 946 N N . LEU A 1 112 ? -14.302 19.872 15.450 1.00 80.12 112 LEU A N 1
ATOM 947 C CA . LEU A 1 112 ? -15.494 19.226 14.899 1.00 80.12 112 LEU A CA 1
ATOM 948 C C . LEU A 1 112 ? -16.745 19.885 15.469 1.00 80.12 112 LEU A C 1
ATOM 950 O O . LEU A 1 112 ? -16.884 19.986 16.694 1.00 80.12 112 LEU A O 1
ATOM 954 N N . ASP A 1 113 ? -17.683 20.222 14.585 1.00 81.81 113 ASP A N 1
ATOM 955 C CA . ASP A 1 113 ? -18.987 20.705 15.006 1.00 81.81 113 ASP A CA 1
ATOM 956 C C . ASP A 1 113 ? -19.715 19.672 15.891 1.00 81.81 113 ASP A C 1
ATOM 958 O O . ASP A 1 113 ? -19.419 18.465 15.911 1.00 81.81 113 ASP A O 1
ATOM 962 N N . GLU A 1 114 ? -20.673 20.160 16.680 1.00 83.69 114 GLU A N 1
ATOM 963 C CA . GLU A 1 114 ? -21.386 19.325 17.645 1.00 83.69 114 GLU A CA 1
ATOM 964 C C . GLU A 1 114 ? -22.179 18.193 16.984 1.00 83.69 114 GLU A C 1
ATOM 966 O O . GLU A 1 114 ? -22.301 17.112 17.570 1.00 83.69 114 GLU A O 1
ATOM 971 N N . THR A 1 115 ? -22.666 18.402 15.760 1.00 86.00 115 THR A N 1
ATOM 972 C CA . THR A 1 115 ? -23.459 17.420 15.014 1.00 86.00 115 THR A CA 1
ATOM 973 C C . THR A 1 115 ? -22.587 16.240 14.608 1.00 86.00 115 THR A C 1
ATOM 975 O O . THR A 1 115 ? -22.894 15.094 14.946 1.00 86.00 115 THR A O 1
ATOM 978 N N . ARG A 1 116 ? -21.440 16.506 13.978 1.00 83.75 116 ARG A N 1
ATOM 979 C CA . ARG A 1 116 ? -20.490 15.486 13.536 1.00 83.75 116 ARG A CA 1
ATOM 980 C C . ARG A 1 116 ? -19.895 14.723 14.714 1.00 83.75 116 ARG A C 1
ATOM 982 O O . ARG A 1 116 ? -19.749 13.501 14.668 1.00 83.75 116 ARG A O 1
ATOM 989 N N . PHE A 1 117 ? -19.598 15.415 15.814 1.00 85.75 117 PHE A N 1
ATOM 990 C CA . PHE A 1 117 ? -19.147 14.757 17.039 1.00 85.75 117 PHE A CA 1
ATOM 991 C C . PHE A 1 117 ? -20.221 13.833 17.639 1.00 85.75 117 PHE A C 1
ATOM 993 O O . PHE A 1 117 ? -19.901 12.742 18.132 1.00 85.75 117 PHE A O 1
ATOM 1000 N N . LEU A 1 118 ? -21.492 14.243 17.598 1.00 87.12 118 LEU A N 1
ATOM 1001 C CA . LEU A 1 118 ? -22.611 13.432 18.071 1.00 87.12 118 LEU A CA 1
ATOM 1002 C C . LEU A 1 118 ? -22.808 12.182 17.202 1.00 87.12 118 LEU A C 1
ATOM 1004 O O . LEU A 1 118 ? -23.019 11.101 17.754 1.00 87.12 118 LEU A O 1
ATOM 1008 N N . GLU A 1 119 ? -22.695 12.299 15.878 1.00 88.44 119 GLU A N 1
ATOM 1009 C CA . GLU A 1 119 ? -22.740 11.164 14.943 1.00 88.44 119 GLU A CA 1
ATOM 1010 C C . GLU A 1 119 ? -21.655 10.130 15.258 1.00 88.44 119 GLU A C 1
ATOM 1012 O O . GLU A 1 119 ? -21.963 8.958 15.488 1.00 88.44 119 GLU A O 1
ATOM 1017 N N . LEU A 1 120 ? -20.401 10.574 15.388 1.00 87.19 120 LEU A N 1
ATOM 1018 C CA . LEU A 1 120 ? -19.280 9.698 15.740 1.00 87.19 120 LEU A CA 1
ATOM 1019 C C . LEU A 1 120 ? -19.471 9.025 17.098 1.00 87.19 120 LEU A C 1
ATOM 1021 O O . LEU A 1 120 ? -19.135 7.851 17.262 1.00 87.19 120 LEU A O 1
ATOM 1025 N N . SER A 1 121 ? -20.029 9.753 18.067 1.00 87.19 121 SER A N 1
ATOM 1026 C CA . SER A 1 121 ? -20.316 9.228 19.403 1.00 87.19 121 SER A CA 1
ATOM 1027 C C . SER A 1 121 ? -21.439 8.186 19.390 1.00 87.19 121 SER A C 1
ATOM 1029 O O . SER A 1 121 ? -21.361 7.200 20.126 1.00 87.19 121 SER A O 1
ATOM 1031 N N . LYS A 1 122 ? -22.474 8.373 18.560 1.00 89.94 122 LYS A N 1
ATOM 1032 C CA . LYS A 1 122 ? -23.549 7.387 18.358 1.00 89.94 122 LYS A CA 1
ATOM 1033 C C . LYS A 1 122 ? -23.014 6.122 17.693 1.00 89.94 122 LYS A C 1
ATOM 1035 O O . LYS A 1 122 ? -23.282 5.030 18.189 1.00 89.94 122 LYS A O 1
ATOM 1040 N N . LEU A 1 123 ? -22.213 6.268 16.637 1.00 89.38 123 LEU A N 1
ATOM 1041 C CA . LEU A 1 123 ? -21.597 5.139 15.941 1.00 89.38 123 LEU A CA 1
ATOM 1042 C C . LEU A 1 123 ? -20.677 4.341 16.874 1.00 89.38 123 LEU A C 1
ATOM 1044 O O . LEU A 1 123 ? -20.793 3.121 16.96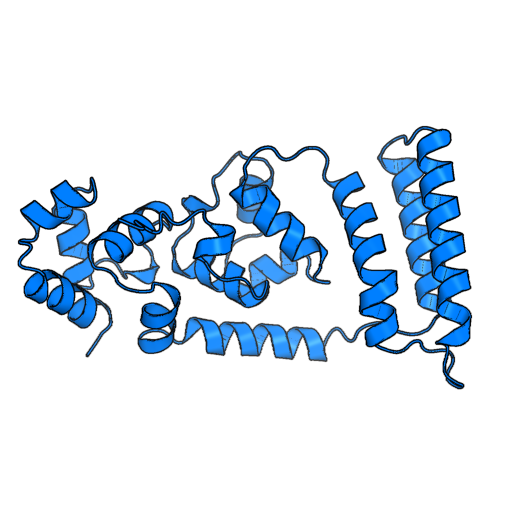2 1.00 89.38 123 LEU A O 1
ATOM 1048 N N . TYR A 1 124 ? -19.846 5.033 17.659 1.00 93.50 124 TYR A N 1
ATOM 1049 C CA . TYR A 1 124 ? -19.026 4.418 18.703 1.00 93.50 124 TYR A CA 1
ATOM 1050 C C . TYR A 1 124 ? -19.857 3.568 19.675 1.00 93.50 124 TYR A C 1
ATOM 1052 O O . TYR A 1 124 ? -19.504 2.419 19.937 1.00 93.50 124 TYR A O 1
ATOM 1060 N N . ARG A 1 125 ? -20.971 4.099 20.202 1.00 92.56 125 ARG A N 1
ATOM 1061 C CA . ARG A 1 125 ? -21.845 3.343 21.119 1.00 92.56 125 ARG A CA 1
ATOM 1062 C C . ARG A 1 125 ? -22.424 2.104 20.440 1.00 92.56 125 ARG A C 1
ATOM 1064 O O . ARG A 1 125 ? -22.284 1.013 20.982 1.00 92.56 125 ARG A O 1
ATOM 1071 N N . SER A 1 126 ? -22.967 2.267 19.234 1.00 92.12 126 SER A N 1
ATOM 1072 C CA . SER A 1 126 ? -23.564 1.176 18.457 1.00 92.12 126 SER A CA 1
ATOM 1073 C C . SER A 1 126 ? -22.571 0.043 18.168 1.00 92.12 126 SER A C 1
ATOM 1075 O O . SER A 1 126 ? -22.910 -1.132 18.324 1.00 92.12 126 SER A O 1
ATOM 1077 N N . ILE A 1 127 ? -21.323 0.373 17.819 1.00 92.38 127 ILE A N 1
ATOM 1078 C CA . ILE A 1 127 ? -20.255 -0.613 17.607 1.00 92.38 127 ILE A CA 1
ATOM 1079 C C . ILE A 1 127 ? -19.995 -1.410 18.883 1.00 92.38 127 ILE A C 1
ATOM 1081 O O . ILE A 1 127 ? -19.951 -2.639 18.854 1.00 92.38 127 ILE A O 1
ATOM 1085 N N . PHE A 1 128 ? -19.830 -0.722 20.013 1.00 93.00 128 PHE A N 1
ATOM 1086 C CA . PHE A 1 128 ? -19.495 -1.381 21.270 1.00 93.00 128 PHE A CA 1
ATOM 1087 C C . PHE A 1 128 ? -20.665 -2.165 21.871 1.00 93.00 128 PHE A C 1
ATOM 1089 O O . PHE A 1 128 ? -20.408 -3.152 22.556 1.00 93.00 128 PHE A O 1
ATOM 1096 N N . GLU A 1 129 ? -21.913 -1.792 21.591 1.00 92.75 129 GLU A N 1
ATOM 1097 C CA . GLU A 1 129 ? -23.102 -2.601 21.896 1.00 92.75 129 GLU A CA 1
ATOM 1098 C C . GLU A 1 129 ? -23.153 -3.858 21.019 1.00 92.75 129 GLU A C 1
ATOM 1100 O O . GLU A 1 129 ? -23.315 -4.967 21.528 1.00 92.75 129 GLU A O 1
ATOM 1105 N N . SER A 1 130 ? -22.905 -3.705 19.715 1.00 91.62 130 SER A N 1
ATOM 1106 C CA . SER A 1 130 ? -22.873 -4.812 18.748 1.00 91.62 130 SER A CA 1
ATOM 1107 C C . SER A 1 130 ? -21.761 -5.823 19.022 1.00 91.62 130 SER A C 1
ATOM 1109 O O . SER A 1 130 ? -21.859 -6.970 18.598 1.00 91.62 130 SER A O 1
ATOM 1111 N N . LEU A 1 131 ? -20.697 -5.413 19.716 1.00 93.38 131 LEU A N 1
ATOM 1112 C CA . LEU A 1 131 ? -19.578 -6.279 20.079 1.00 93.38 131 LEU A CA 1
ATOM 1113 C C . LEU A 1 131 ? -19.845 -7.156 21.309 1.00 93.38 131 LEU A C 1
ATOM 1115 O O . LEU A 1 131 ? -19.158 -8.163 21.451 1.00 93.38 131 LEU A O 1
ATOM 1119 N N . ILE A 1 132 ? -20.825 -6.821 22.161 1.00 92.19 132 ILE A N 1
ATOM 1120 C CA . ILE A 1 132 ? -21.110 -7.548 23.416 1.00 92.19 132 ILE A CA 1
ATOM 1121 C C . ILE A 1 132 ? -21.305 -9.059 23.200 1.00 92.19 132 ILE A C 1
ATOM 1123 O O . ILE A 1 132 ? -20.671 -9.829 23.920 1.00 92.19 132 ILE A O 1
ATOM 1127 N N . PRO A 1 133 ? -22.088 -9.521 22.202 1.00 92.12 133 PRO A N 1
ATOM 1128 C CA . PRO A 1 133 ? -22.297 -10.953 21.973 1.00 92.12 133 PRO A CA 1
ATOM 1129 C C . PRO A 1 133 ? -21.040 -11.711 21.523 1.00 92.12 133 PRO A C 1
ATOM 1131 O O . PRO A 1 133 ? -21.038 -12.937 21.513 1.00 92.12 133 PRO A O 1
ATOM 1134 N N . PHE A 1 134 ? -19.987 -10.999 21.111 1.00 92.12 134 PHE A N 1
ATOM 1135 C CA . PHE A 1 134 ? -18.738 -11.576 20.609 1.00 92.12 134 PHE A CA 1
ATOM 1136 C C . PHE A 1 134 ? -17.607 -11.550 21.647 1.00 92.12 134 PHE A C 1
ATOM 1138 O O . PHE A 1 134 ? -16.469 -11.878 21.302 1.00 92.12 134 PHE A O 1
ATOM 1145 N N . ILE A 1 135 ? -17.892 -11.124 22.882 1.00 93.69 135 ILE A N 1
ATOM 1146 C CA . ILE A 1 135 ? -16.925 -11.107 23.982 1.00 93.69 135 ILE A CA 1
ATOM 1147 C C . ILE A 1 135 ? -16.809 -12.526 24.547 1.00 93.69 135 ILE A C 1
ATOM 1149 O O . ILE A 1 135 ? -17.789 -13.090 25.031 1.00 93.69 135 ILE A O 1
ATOM 1153 N N . GLY A 1 136 ? -15.608 -13.097 24.481 1.00 92.38 136 GLY A N 1
ATOM 1154 C CA . GLY A 1 136 ? -15.284 -14.359 25.137 1.00 92.38 136 GLY A CA 1
ATOM 1155 C C . GLY A 1 136 ? -15.165 -14.210 26.655 1.00 92.38 136 GLY A C 1
ATOM 1156 O O . GLY A 1 136 ? -15.098 -13.104 27.190 1.00 92.38 136 GLY A O 1
ATOM 1157 N N . GLU A 1 137 ? -15.080 -15.335 27.361 1.00 91.06 137 GLU A N 1
ATOM 1158 C CA . GLU A 1 137 ? -14.943 -15.359 28.827 1.00 91.06 137 GLU A CA 1
ATOM 1159 C C . GLU A 1 137 ? -13.692 -14.615 29.332 1.00 91.06 137 GLU A C 1
ATOM 1161 O O . GLU A 1 137 ? -13.693 -14.071 30.433 1.00 91.06 137 GLU A O 1
ATOM 1166 N N . ASP A 1 138 ? -12.641 -14.520 28.510 1.00 93.56 138 ASP A N 1
ATOM 1167 C CA . ASP A 1 138 ? -11.415 -13.770 28.812 1.00 93.56 138 ASP A CA 1
ATOM 1168 C C . ASP A 1 138 ? -11.533 -12.253 28.551 1.00 93.56 138 ASP A C 1
ATOM 1170 O O . ASP A 1 138 ? -10.541 -11.520 28.624 1.00 93.56 138 ASP A O 1
ATOM 1174 N N . GLY A 1 139 ? -12.737 -11.767 28.231 1.00 94.56 139 GLY A N 1
ATOM 1175 C CA . GLY A 1 139 ? -13.022 -10.361 27.953 1.00 94.56 139 GLY A CA 1
ATOM 1176 C C . GLY A 1 139 ? -12.522 -9.876 26.589 1.00 94.56 139 GLY A C 1
ATOM 1177 O O . GLY A 1 139 ? -12.516 -8.664 26.335 1.00 94.56 139 GLY A O 1
ATOM 1178 N N . LYS A 1 140 ? -12.082 -10.782 25.705 1.00 96.50 140 LYS A N 1
ATOM 1179 C CA . LYS A 1 140 ? -11.598 -10.439 24.362 1.00 96.50 140 LYS A CA 1
ATOM 1180 C C . LYS A 1 140 ? -12.646 -10.696 23.294 1.00 96.50 140 LYS A C 1
ATOM 1182 O O . LYS A 1 140 ? -13.444 -11.622 23.388 1.00 96.50 140 LYS A O 1
ATOM 1187 N N . ILE A 1 141 ? -12.605 -9.888 22.242 1.00 96.50 141 ILE A N 1
ATOM 1188 C CA . ILE A 1 141 ? -13.367 -10.139 21.017 1.00 96.50 141 ILE A CA 1
ATOM 1189 C C . ILE A 1 141 ? -12.551 -10.990 20.042 1.00 96.50 141 ILE A C 1
ATOM 1191 O O . ILE A 1 141 ? -11.320 -10.968 20.048 1.00 96.50 141 ILE A O 1
ATOM 1195 N N . SER A 1 142 ? -13.228 -11.719 19.158 1.00 93.19 142 SER A N 1
ATOM 1196 C CA 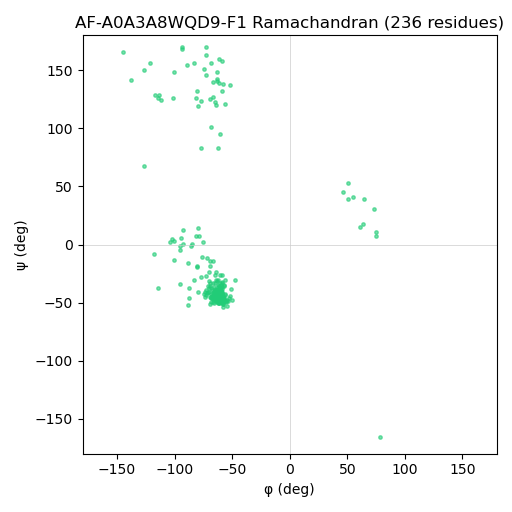. SER A 1 142 ? -12.546 -12.472 18.103 1.00 93.19 142 SER A CA 1
ATOM 1197 C C . SER A 1 142 ? -11.899 -11.545 17.062 1.00 93.19 142 SER A C 1
ATOM 1199 O O . SER A 1 142 ? -12.354 -10.422 16.825 1.00 93.19 142 SER A O 1
ATOM 1201 N N . ASN A 1 143 ? -10.871 -12.032 16.357 1.00 92.56 143 ASN A N 1
ATOM 1202 C CA . ASN A 1 143 ? -10.276 -11.296 15.233 1.00 92.56 143 ASN A CA 1
ATOM 1203 C C . ASN A 1 143 ? -11.303 -11.000 14.122 1.00 92.56 143 ASN A C 1
ATOM 1205 O O . ASN A 1 143 ? -11.251 -9.944 13.501 1.00 92.56 143 ASN A O 1
ATOM 1209 N N . GLN A 1 144 ? -12.275 -11.893 13.903 1.00 93.81 144 GLN A N 1
ATOM 1210 C CA . GLN A 1 144 ? -13.365 -11.656 12.951 1.00 93.81 144 GLN A CA 1
ATOM 1211 C C . GLN A 1 144 ? -14.244 -10.474 13.380 1.00 93.81 144 GLN A C 1
ATOM 1213 O O . GLN A 1 144 ? -14.536 -9.603 12.563 1.00 93.81 144 GLN A O 1
ATOM 1218 N N . ALA A 1 145 ? -14.614 -10.398 14.663 1.00 94.19 145 ALA A N 1
ATOM 1219 C CA . ALA A 1 145 ? -15.362 -9.264 15.200 1.00 94.19 145 ALA A CA 1
ATOM 1220 C C . ALA A 1 145 ? -14.543 -7.964 15.126 1.00 94.19 145 ALA A C 1
ATOM 1222 O O . ALA A 1 145 ? -15.068 -6.923 14.733 1.00 94.19 145 ALA A O 1
ATOM 1223 N N . TYR A 1 146 ? -13.239 -8.023 15.414 1.00 94.56 146 TYR A N 1
ATOM 1224 C CA . TYR A 1 146 ? -12.342 -6.874 15.275 1.00 94.56 146 TYR A CA 1
ATOM 1225 C C . TYR A 1 146 ? -12.312 -6.337 13.837 1.00 94.56 146 TYR A C 1
ATOM 1227 O O . TYR A 1 146 ? -12.517 -5.145 13.614 1.00 94.56 146 TYR A O 1
ATOM 1235 N N . ILE A 1 147 ? -12.109 -7.215 12.851 1.00 92.38 147 ILE A N 1
ATOM 1236 C CA . ILE A 1 147 ? -12.076 -6.839 11.432 1.00 92.38 147 ILE A CA 1
ATOM 1237 C C . ILE A 1 147 ? -13.427 -6.280 10.980 1.00 92.38 147 ILE A C 1
ATOM 1239 O O . ILE A 1 147 ? -13.459 -5.309 10.234 1.00 92.38 147 ILE A O 1
ATOM 1243 N N . LYS A 1 148 ? -14.537 -6.861 11.443 1.00 92.38 148 LYS A N 1
ATOM 1244 C CA . LYS A 1 148 ? -15.882 -6.450 11.031 1.00 92.38 148 LYS A CA 1
ATOM 1245 C C . LYS A 1 148 ? -16.319 -5.111 11.628 1.00 92.38 148 LYS A C 1
ATOM 1247 O O . LYS A 1 148 ? -16.985 -4.344 10.943 1.00 92.38 148 LYS A O 1
ATOM 1252 N N . TYR A 1 149 ? -15.985 -4.845 12.890 1.00 92.06 149 TYR A N 1
ATOM 1253 C CA . TYR A 1 149 ? -16.555 -3.714 13.632 1.00 92.06 149 TYR A CA 1
ATOM 1254 C C . TYR A 1 149 ? -15.530 -2.632 13.996 1.00 92.06 149 TYR A C 1
ATOM 1256 O O . TYR A 1 149 ? -15.853 -1.448 13.956 1.00 92.06 149 TYR A O 1
ATOM 1264 N N . ILE A 1 150 ? -14.295 -3.005 14.347 1.00 93.06 150 ILE A N 1
ATOM 1265 C CA . ILE A 1 150 ? -13.282 -2.053 14.833 1.00 93.06 150 ILE A CA 1
ATOM 1266 C C . ILE A 1 150 ? -12.488 -1.429 13.684 1.00 93.06 150 ILE A C 1
ATOM 1268 O O . ILE A 1 150 ? -12.294 -0.213 13.683 1.00 93.06 150 ILE A O 1
ATOM 1272 N N . ILE A 1 151 ? -12.030 -2.227 12.709 1.00 92.31 151 ILE A N 1
ATOM 1273 C CA . ILE A 1 151 ? -11.223 -1.712 11.587 1.00 92.31 151 ILE A CA 1
ATOM 1274 C C . ILE A 1 151 ? -11.973 -0.639 10.776 1.00 92.31 151 ILE A C 1
ATOM 1276 O O . ILE A 1 151 ? -11.394 0.434 10.601 1.00 92.31 151 ILE A O 1
ATOM 1280 N N . PRO A 1 152 ? -13.233 -0.843 10.337 1.00 90.88 152 PRO A N 1
ATOM 1281 C CA . PRO A 1 152 ? -13.954 0.166 9.558 1.00 90.88 152 PRO A CA 1
ATOM 1282 C C . PRO A 1 152 ? -14.133 1.479 10.323 1.00 90.88 152 PRO A C 1
ATOM 1284 O O . PRO A 1 152 ? -14.001 2.560 9.764 1.00 90.88 152 PRO A O 1
ATOM 1287 N N . TYR A 1 153 ? -14.347 1.399 11.636 1.00 90.88 153 TYR A N 1
ATOM 1288 C CA . TYR A 1 153 ? -14.472 2.593 12.460 1.00 90.88 153 TYR A CA 1
ATOM 1289 C C . TYR A 1 153 ? -13.142 3.330 12.637 1.00 90.88 153 TYR A C 1
ATOM 1291 O O . TYR A 1 153 ? -13.081 4.554 12.561 1.00 90.88 153 TYR A O 1
ATOM 1299 N N . LEU A 1 154 ? -12.040 2.599 12.841 1.00 90.69 154 LEU A N 1
ATOM 1300 C CA . LEU A 1 154 ? -10.704 3.199 12.850 1.00 90.69 154 LEU A CA 1
ATOM 1301 C C . LEU A 1 154 ? -10.374 3.865 11.515 1.00 90.69 154 LEU A C 1
ATOM 1303 O O . LEU A 1 154 ? -9.736 4.916 11.518 1.00 90.69 154 LEU A O 1
ATOM 1307 N N . HIS A 1 155 ? -10.787 3.251 10.411 1.00 90.50 155 HIS A N 1
ATOM 1308 C CA . HIS A 1 155 ? -10.639 3.782 9.063 1.00 90.50 155 HIS A CA 1
ATOM 1309 C C . HIS A 1 155 ? -11.393 5.108 8.898 1.00 90.50 155 HIS A C 1
ATOM 1311 O O . HIS A 1 155 ? -10.759 6.105 8.555 1.00 90.50 155 HIS A O 1
ATOM 1317 N N . GLU A 1 156 ? -12.669 5.180 9.286 1.00 88.50 156 GLU A N 1
ATOM 1318 C CA . GLU A 1 156 ? -13.450 6.427 9.254 1.00 88.50 156 GLU A CA 1
ATOM 1319 C C . GLU A 1 156 ? -12.800 7.535 10.101 1.00 88.50 156 GLU A C 1
ATOM 1321 O O . GLU A 1 156 ? -12.628 8.670 9.652 1.00 88.50 156 GLU A O 1
ATOM 1326 N N . LEU A 1 157 ? -12.348 7.201 11.316 1.00 89.25 157 LEU A N 1
ATOM 1327 C CA . LEU A 1 157 ? -11.644 8.153 12.179 1.00 89.25 157 LEU A CA 1
ATOM 1328 C C . LEU A 1 157 ? -10.307 8.627 11.592 1.00 89.25 157 LEU A C 1
ATOM 1330 O O . LEU A 1 157 ? -9.869 9.729 11.925 1.00 89.25 157 LEU A O 1
ATOM 1334 N N . LYS A 1 158 ? -9.617 7.801 10.795 1.00 89.94 158 LYS A N 1
ATOM 1335 C CA . LYS A 1 158 ? -8.373 8.184 10.111 1.00 89.94 158 LYS A CA 1
ATOM 1336 C C . LYS A 1 158 ? -8.670 9.105 8.924 1.00 89.94 158 LYS A C 1
ATOM 1338 O O . LYS A 1 158 ? -8.002 10.125 8.816 1.00 89.94 158 LYS A O 1
ATOM 1343 N N . TRP A 1 159 ? -9.697 8.829 8.119 1.00 88.00 159 TRP A N 1
ATOM 1344 C CA . TRP A 1 159 ? -10.104 9.719 7.021 1.00 88.00 159 TRP A CA 1
ATOM 1345 C C . TRP A 1 159 ? -10.514 11.108 7.499 1.00 88.00 159 TRP A C 1
ATOM 1347 O O . TRP A 1 159 ? -10.092 12.104 6.920 1.00 88.00 159 TRP A O 1
ATOM 1357 N N . LEU A 1 160 ? -11.217 11.196 8.629 1.00 85.75 160 LEU A N 1
ATOM 1358 C CA . LEU A 1 160 ? -11.515 12.488 9.254 1.00 85.75 160 LEU A CA 1
ATOM 1359 C C . LEU A 1 160 ? -10.257 13.293 9.615 1.00 85.75 160 LEU A C 1
ATOM 1361 O O . LEU A 1 160 ? -10.293 14.516 9.596 1.00 85.75 160 LEU A O 1
ATOM 1365 N N . GLN A 1 161 ? -9.153 12.626 9.970 1.00 84.50 161 GLN A N 1
ATOM 1366 C CA . GLN A 1 161 ? -7.869 13.287 10.258 1.00 84.50 161 GLN A CA 1
ATOM 1367 C C . GLN A 1 161 ? -7.133 13.716 8.999 1.00 84.50 161 GLN A C 1
ATOM 1369 O O . GLN A 1 161 ? -6.300 14.618 9.066 1.00 84.50 161 GLN A O 1
ATOM 1374 N N . GLU A 1 162 ? -7.376 13.004 7.908 1.00 83.25 162 GLU A N 1
ATOM 1375 C CA . GLU A 1 162 ? -6.632 13.146 6.672 1.00 83.25 162 GLU A CA 1
ATOM 1376 C C . GLU A 1 162 ? -7.097 14.356 5.867 1.00 83.25 162 GLU A C 1
ATOM 1378 O O . GLU A 1 162 ? -6.256 15.100 5.366 1.00 83.25 162 GLU A O 1
ATOM 1383 N N . GLY A 1 163 ? -8.413 14.579 5.818 1.00 76.81 163 GLY A N 1
ATOM 1384 C CA . GLY A 1 163 ? -9.030 15.573 4.943 1.00 76.81 163 GLY A CA 1
ATOM 1385 C C . GLY A 1 163 ? -9.139 15.083 3.499 1.00 76.81 163 GLY A C 1
ATOM 1386 O O . GLY A 1 163 ? -8.994 13.890 3.221 1.00 76.81 163 GLY A O 1
ATOM 1387 N N . ASP A 1 164 ? -9.409 16.014 2.587 1.00 76.94 164 ASP A N 1
ATOM 1388 C CA . ASP A 1 164 ? -9.606 15.702 1.174 1.00 76.94 164 ASP A CA 1
ATOM 1389 C C . ASP A 1 164 ? -8.264 15.438 0.477 1.00 76.94 164 ASP A C 1
ATOM 1391 O O . ASP A 1 164 ? -7.351 16.267 0.479 1.00 76.94 164 ASP A O 1
ATOM 1395 N N . VAL A 1 165 ? -8.152 14.260 -0.134 1.00 81.50 165 VAL A N 1
ATOM 1396 C CA . VAL A 1 165 ? -7.047 13.879 -1.016 1.00 81.50 165 VAL A CA 1
ATOM 1397 C C . VAL A 1 165 ? -7.635 13.709 -2.413 1.00 81.50 165 VAL A C 1
ATOM 1399 O O . VAL A 1 165 ? -8.610 12.985 -2.591 1.00 81.50 165 VAL A O 1
ATOM 1402 N N . GLU A 1 166 ? -7.074 14.401 -3.403 1.00 82.44 166 GLU A N 1
ATOM 1403 C CA . GLU A 1 166 ? -7.626 14.409 -4.767 1.00 82.44 166 GLU A CA 1
ATOM 1404 C C . GLU A 1 166 ? -6.956 13.376 -5.687 1.00 82.44 166 GLU A C 1
ATOM 1406 O O . GLU A 1 166 ? -7.612 12.795 -6.552 1.00 82.44 166 GLU A O 1
ATOM 1411 N N . ASP A 1 167 ? -5.656 13.111 -5.507 1.00 88.62 167 ASP A N 1
ATOM 1412 C CA . ASP A 1 167 ? -4.921 12.166 -6.356 1.00 88.62 167 ASP A CA 1
ATOM 1413 C C . ASP A 1 167 ? -5.376 10.713 -6.131 1.00 88.62 167 ASP A C 1
ATOM 1415 O O . ASP A 1 167 ? -5.308 10.187 -5.018 1.00 88.62 167 ASP A O 1
ATOM 1419 N N . SER A 1 168 ? -5.772 10.035 -7.215 1.00 89.44 168 SER A N 1
ATOM 1420 C CA . SER A 1 168 ? -6.338 8.678 -7.184 1.00 89.44 168 SER A CA 1
ATOM 1421 C C . SER A 1 168 ? -5.407 7.649 -6.538 1.00 89.44 168 SER A C 1
ATOM 1423 O O . SER A 1 168 ? -5.848 6.847 -5.713 1.00 89.44 168 SER A O 1
ATOM 1425 N N . VAL A 1 169 ? -4.118 7.674 -6.884 1.00 91.25 169 VAL A N 1
ATOM 1426 C CA . VAL A 1 169 ? -3.114 6.730 -6.369 1.00 91.25 169 VAL A CA 1
ATOM 1427 C C . VAL A 1 169 ? -2.873 6.974 -4.888 1.00 91.25 169 VAL A C 1
ATOM 1429 O O . VAL A 1 169 ? -2.874 6.030 -4.097 1.00 91.25 169 VAL A O 1
ATOM 1432 N N . SER A 1 170 ? -2.724 8.237 -4.494 1.00 90.56 170 SER A N 1
ATOM 1433 C CA . SER A 1 170 ? -2.585 8.637 -3.096 1.00 90.56 170 SER A CA 1
ATOM 1434 C C . SER A 1 170 ? -3.790 8.179 -2.283 1.00 90.56 170 SER A C 1
ATOM 1436 O O . SER A 1 170 ? -3.605 7.511 -1.268 1.00 90.56 170 SER A O 1
ATOM 1438 N N . CYS A 1 171 ? -5.012 8.429 -2.764 1.00 89.88 171 CYS A N 1
ATOM 1439 C CA . CYS A 1 171 ? -6.242 7.946 -2.142 1.00 89.88 171 CYS A CA 1
ATOM 1440 C C . CYS A 1 171 ? -6.237 6.431 -1.955 1.00 89.88 171 CYS A C 1
ATOM 1442 O O . CYS A 1 171 ? -6.483 5.959 -0.851 1.00 89.88 171 CYS A O 1
ATOM 1444 N N . LYS A 1 172 ? -5.901 5.661 -2.995 1.00 92.75 172 LYS A N 1
ATOM 1445 C CA . LYS A 1 172 ? -5.861 4.192 -2.929 1.00 92.75 172 LYS A CA 1
ATOM 1446 C C . LYS A 1 172 ? -4.835 3.674 -1.919 1.00 92.75 172 LYS A C 1
ATOM 1448 O O . LYS A 1 172 ? -5.132 2.742 -1.171 1.00 92.75 172 LYS A O 1
ATOM 1453 N N . ILE A 1 173 ? -3.645 4.276 -1.873 1.00 93.38 173 ILE A N 1
ATOM 1454 C CA . ILE A 1 173 ? -2.587 3.907 -0.920 1.00 93.38 173 ILE A CA 1
ATOM 1455 C C . ILE A 1 173 ? -3.014 4.244 0.511 1.00 93.38 173 ILE A C 1
ATOM 1457 O O . ILE A 1 173 ? -2.874 3.410 1.405 1.00 93.38 173 ILE A O 1
ATOM 1461 N N . ILE A 1 174 ? -3.538 5.451 0.732 1.00 91.62 174 ILE A N 1
ATOM 1462 C CA . ILE A 1 174 ? -3.990 5.930 2.044 1.00 91.62 174 ILE A CA 1
ATOM 1463 C C . ILE A 1 174 ? -5.151 5.078 2.554 1.00 91.62 174 ILE A C 1
ATOM 1465 O O . ILE A 1 174 ? -5.110 4.600 3.688 1.00 91.62 174 ILE A O 1
ATOM 1469 N N . ASP A 1 175 ? -6.141 4.827 1.700 1.00 91.94 175 ASP A N 1
ATOM 1470 C CA . ASP A 1 175 ? -7.304 4.006 2.015 1.00 91.94 175 ASP A CA 1
ATOM 1471 C C . ASP A 1 175 ? -6.886 2.597 2.445 1.00 91.94 175 ASP A C 1
ATOM 1473 O O . ASP A 1 175 ? -7.235 2.132 3.534 1.00 91.94 175 ASP A O 1
ATOM 1477 N N . ALA A 1 176 ? -6.044 1.944 1.638 1.00 93.62 176 ALA A N 1
ATOM 1478 C CA . ALA A 1 176 ? -5.527 0.620 1.951 1.00 93.62 176 ALA A CA 1
ATOM 1479 C C . ALA A 1 176 ? -4.715 0.625 3.255 1.00 93.62 176 ALA A C 1
ATOM 1481 O O . ALA A 1 176 ? -4.915 -0.245 4.104 1.00 93.62 176 ALA A O 1
ATOM 1482 N N . LEU A 1 177 ? -3.863 1.634 3.472 1.00 93.69 177 LEU A N 1
ATOM 1483 C CA . LEU A 1 177 ? -3.110 1.802 4.716 1.00 93.69 177 LEU A CA 1
ATOM 1484 C C . LEU A 1 177 ? -4.045 1.953 5.925 1.00 93.69 177 LEU A C 1
ATOM 1486 O O . LEU A 1 177 ? -3.745 1.444 7.006 1.00 93.69 177 LEU A O 1
ATOM 1490 N N . PHE A 1 178 ? -5.198 2.601 5.776 1.00 91.31 178 PHE A N 1
ATOM 1491 C CA . PHE A 1 178 ? -6.148 2.795 6.869 1.00 91.31 178 PHE A CA 1
ATOM 1492 C C . PHE A 1 178 ? -6.848 1.511 7.307 1.00 91.31 178 PHE A C 1
ATOM 1494 O O . PHE A 1 178 ? -7.081 1.365 8.513 1.00 91.31 178 PHE A O 1
ATOM 1501 N N . TYR A 1 179 ? -7.075 0.575 6.381 1.00 90.31 179 TYR A N 1
ATOM 1502 C CA . TYR A 1 179 ? -7.518 -0.793 6.677 1.00 90.31 179 TYR A CA 1
ATOM 1503 C C . TYR A 1 179 ? -6.434 -1.665 7.317 1.00 90.31 179 TYR A C 1
ATOM 1505 O O . TYR A 1 179 ? -6.726 -2.737 7.855 1.00 90.31 179 TYR A O 1
ATOM 1513 N N . THR A 1 180 ? -5.188 -1.197 7.315 1.00 88.19 180 THR A N 1
ATOM 1514 C CA . THR A 1 180 ? -4.120 -1.782 8.119 1.00 88.19 180 THR A CA 1
ATOM 1515 C C . THR A 1 180 ? -3.975 -1.065 9.464 1.00 88.19 180 THR A C 1
ATOM 1517 O O . THR A 1 180 ? -4.507 0.023 9.712 1.00 88.19 180 THR A O 1
ATOM 1520 N N . GLU A 1 181 ? -3.206 -1.665 10.364 1.00 87.31 181 GLU A N 1
ATOM 1521 C CA . GLU A 1 181 ? -2.772 -1.006 11.601 1.00 87.31 181 GLU A CA 1
ATOM 1522 C C . GLU A 1 181 ? -1.400 -0.348 11.468 1.00 87.31 181 GLU A C 1
ATOM 1524 O O . GLU A 1 181 ? -0.886 0.190 12.446 1.00 87.31 181 GLU A O 1
ATOM 1529 N N . TYR A 1 182 ? -0.835 -0.348 10.262 1.00 92.88 182 TYR A N 1
ATOM 1530 C CA . TYR A 1 182 ? 0.444 0.278 9.987 1.00 92.88 182 TYR A CA 1
ATOM 1531 C C . TYR A 1 182 ? 0.318 1.799 9.998 1.00 92.88 182 TYR A C 1
ATOM 1533 O O . TYR A 1 182 ? -0.688 2.395 9.601 1.00 92.88 182 TYR A O 1
ATOM 1541 N N . SER A 1 183 ? 1.383 2.433 10.457 1.00 90.81 183 SER A N 1
ATOM 1542 C CA . SER A 1 183 ? 1.645 3.852 10.307 1.00 90.81 183 SER A CA 1
ATOM 1543 C C . SER A 1 183 ? 2.509 4.114 9.071 1.00 90.81 183 SER A C 1
ATOM 1545 O O . SER A 1 183 ? 3.113 3.214 8.490 1.00 90.81 183 SER A O 1
ATOM 1547 N N . TYR A 1 184 ? 2.650 5.387 8.706 1.00 90.31 184 TYR A N 1
ATOM 1548 C CA . TYR A 1 184 ? 3.637 5.806 7.707 1.00 90.31 184 TYR A CA 1
ATOM 1549 C C . TYR A 1 184 ? 5.085 5.495 8.105 1.00 90.31 184 TYR A C 1
ATOM 1551 O O . TYR A 1 184 ? 5.932 5.373 7.225 1.00 90.31 184 TYR A O 1
ATOM 1559 N N . SER A 1 185 ? 5.378 5.401 9.408 1.00 93.62 185 SER A N 1
ATOM 1560 C CA . SER A 1 185 ? 6.705 4.985 9.874 1.00 93.62 185 SER A CA 1
ATOM 1561 C C . SER A 1 185 ? 6.940 3.516 9.559 1.00 93.62 185 SER A C 1
ATOM 1563 O O . SER A 1 185 ? 7.968 3.173 8.993 1.00 93.62 185 SER A O 1
ATOM 1565 N N . ASP A 1 186 ? 5.940 2.675 9.824 1.00 95.38 186 ASP A N 1
ATOM 1566 C CA . ASP A 1 186 ? 6.022 1.247 9.519 1.00 95.38 186 ASP A CA 1
ATOM 1567 C C . ASP A 1 186 ? 6.175 1.032 8.006 1.00 95.38 186 ASP A C 1
ATOM 1569 O O . ASP A 1 186 ? 7.059 0.303 7.566 1.00 95.38 186 ASP A O 1
ATOM 1573 N N . LEU A 1 187 ? 5.384 1.746 7.193 1.00 95.12 187 LEU A N 1
ATOM 1574 C CA . LEU A 1 187 ? 5.495 1.690 5.732 1.00 95.12 187 LEU A CA 1
ATOM 1575 C C . LEU A 1 187 ? 6.887 2.128 5.239 1.00 95.12 187 LEU A C 1
ATOM 1577 O O . LEU A 1 187 ? 7.454 1.498 4.349 1.00 95.12 187 LEU A O 1
ATOM 1581 N N . SER A 1 188 ? 7.457 3.177 5.839 1.00 94.69 188 SER A N 1
ATOM 1582 C CA . SER A 1 188 ? 8.831 3.623 5.568 1.00 94.69 188 SER A CA 1
ATOM 1583 C C . SER A 1 188 ? 9.846 2.507 5.814 1.00 94.69 188 SER A C 1
ATOM 1585 O O . SER A 1 188 ? 10.677 2.230 4.947 1.00 94.69 188 SER A O 1
ATOM 1587 N N . ASP A 1 189 ? 9.746 1.832 6.958 1.00 93.62 189 ASP A N 1
ATOM 1588 C CA . ASP A 1 189 ? 10.691 0.792 7.375 1.00 93.62 189 ASP A CA 1
ATOM 1589 C C . ASP A 1 189 ? 10.568 -0.485 6.526 1.00 93.62 189 ASP A C 1
ATOM 1591 O O . ASP A 1 189 ? 11.570 -1.119 6.162 1.00 93.62 189 ASP A O 1
ATOM 1595 N N . PHE A 1 190 ? 9.342 -0.853 6.147 1.00 94.81 190 PHE A N 1
ATOM 1596 C CA . PHE A 1 190 ? 9.098 -1.990 5.261 1.00 94.81 190 PHE A CA 1
ATOM 1597 C C . PHE A 1 190 ? 9.651 -1.736 3.859 1.00 94.81 190 PHE A C 1
ATOM 1599 O O . PHE A 1 190 ? 10.398 -2.566 3.329 1.00 94.81 190 PHE A O 1
ATOM 1606 N N . CYS A 1 191 ? 9.330 -0.575 3.284 1.00 93.19 191 CYS A N 1
ATOM 1607 C CA . CYS A 1 191 ? 9.605 -0.271 1.884 1.00 93.19 191 CYS A CA 1
ATOM 1608 C C . CYS A 1 191 ? 10.995 0.338 1.644 1.00 93.19 191 CYS A C 1
ATOM 1610 O O . CYS A 1 191 ? 11.457 0.342 0.505 1.00 93.19 191 CYS A O 1
ATOM 1612 N N . GLY A 1 192 ? 11.678 0.830 2.683 1.00 89.81 192 GLY A N 1
ATOM 1613 C CA . GLY A 1 192 ? 12.956 1.537 2.545 1.00 89.81 192 GLY A CA 1
ATOM 1614 C C . GLY A 1 192 ? 12.803 2.947 1.964 1.00 89.81 192 GLY A C 1
ATOM 1615 O O . GLY A 1 192 ? 13.692 3.434 1.271 1.00 89.81 192 GLY A O 1
ATOM 1616 N N . ILE A 1 193 ? 11.667 3.602 2.221 1.00 92.88 193 ILE A N 1
ATOM 1617 C CA . ILE A 1 193 ? 11.343 4.947 1.723 1.00 92.88 193 ILE A CA 1
ATOM 1618 C C . ILE A 1 193 ? 11.280 5.881 2.920 1.00 92.88 193 ILE A C 1
ATOM 1620 O O . ILE A 1 193 ? 10.541 5.609 3.852 1.00 92.88 193 ILE A O 1
ATOM 1624 N N . SER A 1 194 ? 11.976 7.019 2.895 1.00 93.12 194 SER A N 1
ATOM 1625 C CA . SER A 1 194 ? 11.915 7.933 4.043 1.00 93.12 194 SER A CA 1
ATOM 1626 C C . SER A 1 194 ? 10.479 8.392 4.346 1.00 93.12 194 SER A C 1
ATOM 1628 O O . SER A 1 194 ? 9.739 8.797 3.443 1.00 93.12 194 SER A O 1
ATOM 1630 N N . VAL A 1 195 ? 10.115 8.440 5.634 1.00 93.19 195 VAL A N 1
ATOM 1631 C CA . VAL A 1 195 ? 8.818 8.975 6.098 1.00 93.19 195 VAL A CA 1
ATOM 1632 C C . VAL A 1 195 ? 8.541 10.367 5.526 1.00 93.19 195 VAL A C 1
ATOM 1634 O O . VAL A 1 195 ? 7.410 10.675 5.156 1.00 93.19 195 VAL A O 1
ATOM 1637 N N . ARG A 1 196 ? 9.570 11.221 5.420 1.00 92.94 196 ARG A N 1
ATOM 1638 C CA . ARG A 1 196 ? 9.436 12.563 4.833 1.00 92.94 196 ARG A CA 1
ATOM 1639 C C . ARG A 1 196 ? 8.959 12.490 3.385 1.00 92.94 196 ARG A C 1
ATOM 1641 O O . ARG A 1 196 ? 8.096 13.268 3.001 1.00 92.94 196 ARG A O 1
ATOM 1648 N N . HIS A 1 197 ? 9.508 11.576 2.595 1.00 92.31 197 HIS A N 1
ATOM 1649 C CA . HIS A 1 197 ? 9.131 11.433 1.196 1.00 92.31 197 HIS A CA 1
ATOM 1650 C C . HIS A 1 197 ? 7.716 10.859 1.042 1.00 92.31 197 HIS A C 1
ATOM 1652 O O . HIS A 1 197 ? 6.937 11.397 0.262 1.00 92.31 197 HIS A O 1
ATOM 1658 N N . LEU A 1 198 ? 7.336 9.866 1.858 1.00 91.94 198 LEU A N 1
ATOM 1659 C CA . LEU A 1 198 ? 5.957 9.359 1.899 1.00 91.94 198 LEU A CA 1
ATOM 1660 C C . LEU A 1 198 ? 4.947 10.460 2.257 1.00 91.94 198 LEU A C 1
ATOM 1662 O O . LEU A 1 198 ? 3.891 10.557 1.639 1.00 91.94 198 LEU A O 1
ATOM 1666 N N . ARG A 1 199 ? 5.288 11.330 3.218 1.00 89.75 199 ARG A N 1
ATOM 1667 C CA . ARG A 1 199 ? 4.450 12.483 3.583 1.00 89.75 199 ARG A CA 1
ATOM 1668 C C . ARG A 1 199 ? 4.320 13.498 2.453 1.00 89.75 199 ARG A C 1
ATOM 1670 O O . ARG A 1 199 ? 3.233 14.023 2.277 1.00 89.75 199 ARG A O 1
ATOM 1677 N N . ARG A 1 200 ? 5.393 13.746 1.696 1.00 91.25 200 ARG A N 1
ATOM 1678 C CA . ARG A 1 200 ? 5.350 14.614 0.509 1.00 91.25 200 ARG A CA 1
ATOM 1679 C C . ARG A 1 200 ? 4.489 14.030 -0.605 1.00 91.25 200 ARG A C 1
ATOM 1681 O O . ARG A 1 200 ? 3.798 14.782 -1.273 1.00 91.25 200 ARG A O 1
ATOM 1688 N N . CYS A 1 201 ? 4.511 12.708 -0.786 1.00 89.88 201 CYS A N 1
ATOM 1689 C CA . CYS A 1 201 ? 3.613 12.045 -1.733 1.00 89.88 201 CYS A CA 1
ATOM 1690 C C . CYS A 1 201 ? 2.151 12.210 -1.295 1.00 89.88 201 CYS A C 1
ATOM 1692 O O . CYS A 1 201 ? 1.312 12.629 -2.078 1.00 89.88 201 CYS A O 1
ATOM 1694 N N . LYS A 1 202 ? 1.872 11.995 -0.003 1.00 85.62 202 LYS A N 1
ATOM 1695 C CA . LYS A 1 202 ? 0.558 12.262 0.598 1.00 85.62 202 LYS A CA 1
ATOM 1696 C C . LYS A 1 202 ? 0.104 13.720 0.416 1.00 85.62 202 LYS A C 1
ATOM 1698 O O . LYS A 1 202 ? -1.049 13.945 0.077 1.00 85.62 202 LYS A O 1
ATOM 1703 N N . SER A 1 203 ? 0.976 14.706 0.659 1.00 85.19 203 SER A N 1
ATOM 1704 C CA . SER A 1 203 ? 0.648 16.135 0.501 1.00 85.19 203 SER A CA 1
ATOM 1705 C C . SER A 1 203 ? 0.686 16.617 -0.950 1.00 85.19 203 SER A C 1
ATOM 1707 O O . SER A 1 203 ? 0.570 17.816 -1.187 1.00 85.19 203 SER A O 1
ATOM 1709 N N . GLN A 1 204 ? 0.860 15.704 -1.912 1.00 84.38 204 GLN A N 1
ATOM 1710 C CA . GLN A 1 204 ? 0.947 15.989 -3.346 1.00 84.38 204 GLN A CA 1
ATOM 1711 C C . GLN A 1 204 ? 2.127 16.908 -3.740 1.00 84.38 204 GLN A C 1
ATOM 1713 O O . GLN A 1 204 ? 2.217 17.388 -4.865 1.00 84.38 204 GLN A O 1
ATOM 1718 N N . GLU A 1 205 ? 3.102 17.107 -2.846 1.00 88.75 205 GLU A N 1
ATOM 1719 C CA . GLU A 1 205 ? 4.392 17.755 -3.144 1.00 88.75 205 GLU A CA 1
ATOM 1720 C C . GLU A 1 205 ? 5.366 16.836 -3.905 1.00 88.75 205 GLU A C 1
ATOM 1722 O O . GLU A 1 205 ? 6.458 17.251 -4.315 1.00 88.75 205 GLU A O 1
ATOM 1727 N N . ALA A 1 206 ? 5.023 15.555 -3.988 1.00 89.88 206 ALA A N 1
ATOM 1728 C CA . ALA A 1 206 ? 5.669 14.516 -4.770 1.00 89.88 206 ALA A CA 1
ATOM 1729 C C . ALA A 1 206 ? 4.585 13.551 -5.274 1.00 89.88 206 ALA A C 1
ATOM 1731 O O . ALA A 1 206 ? 3.463 13.564 -4.779 1.00 89.88 206 ALA A O 1
ATOM 1732 N N . ASP A 1 207 ? 4.922 12.704 -6.241 1.00 89.44 207 ASP A N 1
ATOM 1733 C CA . ASP A 1 207 ? 3.982 11.750 -6.833 1.00 89.44 207 ASP A CA 1
ATOM 1734 C C . ASP A 1 207 ? 4.462 10.322 -6.563 1.00 89.44 207 ASP A C 1
ATOM 1736 O O . ASP A 1 207 ? 5.610 9.975 -6.862 1.00 89.44 207 ASP A O 1
ATOM 1740 N N . PHE A 1 208 ? 3.574 9.480 -6.027 1.00 91.44 208 PHE A N 1
ATOM 1741 C CA . PHE A 1 208 ? 3.846 8.059 -5.805 1.00 91.44 208 PHE A CA 1
ATOM 1742 C C . PHE A 1 208 ? 4.272 7.342 -7.093 1.00 91.44 208 PHE A C 1
ATOM 1744 O O . PHE A 1 208 ? 5.075 6.413 -7.038 1.00 91.44 208 PHE A O 1
ATOM 1751 N N . ARG A 1 209 ? 3.797 7.785 -8.263 1.00 91.25 209 ARG A N 1
ATOM 1752 C CA . ARG A 1 209 ? 4.161 7.213 -9.572 1.00 91.25 209 ARG A CA 1
ATOM 1753 C C . ARG A 1 209 ? 5.615 7.497 -9.966 1.00 91.25 209 ARG A C 1
ATOM 1755 O O . ARG A 1 209 ? 6.128 6.868 -10.889 1.00 91.25 209 ARG A O 1
ATOM 1762 N N . LYS A 1 210 ? 6.283 8.433 -9.281 1.00 91.44 210 LYS A N 1
ATOM 1763 C CA . LYS A 1 210 ? 7.701 8.779 -9.480 1.00 91.44 210 LYS A CA 1
ATOM 1764 C C . LYS A 1 210 ? 8.642 8.049 -8.526 1.00 91.44 210 LYS A C 1
ATOM 1766 O O . LYS A 1 210 ? 9.857 8.190 -8.668 1.00 91.44 210 LYS A O 1
ATOM 1771 N N . LEU A 1 211 ? 8.109 7.275 -7.580 1.00 92.69 211 LEU A N 1
ATOM 1772 C CA . LEU A 1 211 ? 8.910 6.331 -6.808 1.00 92.69 211 LEU A CA 1
ATOM 1773 C C . LEU A 1 211 ? 9.535 5.291 -7.735 1.00 92.69 211 LEU A C 1
ATOM 1775 O O . LEU A 1 211 ? 9.060 5.074 -8.849 1.00 92.69 211 LEU A O 1
ATOM 1779 N N . SER A 1 212 ? 10.596 4.637 -7.265 1.00 92.75 212 SER A N 1
ATOM 1780 C CA . SER A 1 212 ? 11.094 3.460 -7.962 1.00 92.75 212 SER A CA 1
ATOM 1781 C C . SER A 1 212 ? 10.041 2.351 -7.944 1.00 92.75 212 SER A C 1
ATOM 1783 O O . SER A 1 212 ? 9.297 2.197 -6.973 1.00 92.75 212 SER A O 1
ATOM 1785 N N . ILE A 1 213 ? 10.013 1.534 -8.991 1.00 92.81 213 ILE A N 1
ATOM 1786 C CA . ILE A 1 213 ? 9.080 0.415 -9.095 1.00 92.81 213 ILE A CA 1
ATOM 1787 C C . ILE A 1 213 ? 9.267 -0.595 -7.960 1.00 92.81 213 ILE A C 1
ATOM 1789 O O . ILE A 1 213 ? 8.286 -1.124 -7.450 1.00 92.81 213 ILE A O 1
ATOM 1793 N N . GLU A 1 214 ? 10.497 -0.784 -7.473 1.00 93.19 214 GLU A N 1
ATOM 1794 C CA . GLU A 1 214 ? 10.756 -1.545 -6.246 1.00 93.19 214 GLU A CA 1
ATOM 1795 C C . GLU A 1 214 ? 9.985 -0.983 -5.045 1.00 93.19 214 GLU A C 1
ATOM 1797 O O . GLU A 1 214 ? 9.336 -1.729 -4.313 1.00 93.19 214 GLU A O 1
ATOM 1802 N N . ALA A 1 215 ? 10.047 0.332 -4.834 1.00 94.12 215 ALA A N 1
ATOM 1803 C CA . ALA A 1 215 ? 9.372 0.990 -3.726 1.00 94.12 215 ALA A CA 1
ATOM 1804 C C . ALA A 1 215 ? 7.845 0.865 -3.854 1.00 94.12 215 ALA A C 1
ATOM 1806 O O . ALA A 1 215 ? 7.177 0.527 -2.875 1.00 94.12 215 ALA A O 1
ATOM 1807 N N . SER A 1 216 ? 7.300 1.063 -5.057 1.00 95.00 216 SER A N 1
ATOM 1808 C CA . SER A 1 216 ? 5.871 0.883 -5.337 1.00 95.00 216 SER A CA 1
ATOM 1809 C C . SER A 1 216 ? 5.401 -0.557 -5.124 1.00 95.00 216 SER A C 1
ATOM 1811 O O . SER A 1 216 ? 4.387 -0.763 -4.462 1.00 95.00 216 SER A O 1
ATOM 1813 N N . LEU A 1 217 ? 6.153 -1.556 -5.597 1.00 95.06 217 LEU A N 1
ATOM 1814 C CA . LEU A 1 217 ? 5.835 -2.970 -5.376 1.00 95.06 217 LEU A CA 1
ATOM 1815 C C . LEU A 1 217 ? 5.852 -3.324 -3.888 1.00 95.06 217 LEU A C 1
ATOM 1817 O O . LEU A 1 217 ? 4.916 -3.944 -3.395 1.00 95.06 217 LEU A O 1
ATOM 1821 N N . LYS A 1 218 ? 6.861 -2.864 -3.135 1.00 96.12 218 LYS A N 1
ATOM 1822 C CA . LYS A 1 218 ? 6.900 -3.070 -1.679 1.00 96.12 218 LYS A CA 1
ATOM 1823 C C . LYS A 1 218 ? 5.696 -2.441 -0.978 1.00 96.12 218 LYS A C 1
ATOM 1825 O O . LYS A 1 218 ? 5.155 -3.069 -0.073 1.00 96.12 218 LYS A O 1
ATOM 1830 N N . ILE A 1 219 ? 5.259 -1.244 -1.385 1.00 96.12 219 ILE A N 1
ATOM 1831 C CA . ILE A 1 219 ? 4.023 -0.632 -0.863 1.00 96.12 219 ILE A CA 1
ATOM 1832 C C . ILE A 1 219 ? 2.829 -1.558 -1.134 1.00 96.12 219 ILE A C 1
ATOM 1834 O O . ILE A 1 219 ? 2.089 -1.882 -0.208 1.00 96.12 219 ILE A O 1
ATOM 1838 N N . CYS A 1 220 ? 2.673 -2.032 -2.370 1.00 95.62 220 CYS A N 1
ATOM 1839 C CA . CYS A 1 220 ? 1.605 -2.952 -2.762 1.00 95.62 220 CYS A CA 1
ATOM 1840 C C . CYS A 1 220 ? 1.622 -4.257 -1.948 1.00 95.62 220 CYS A C 1
ATOM 1842 O O . CYS A 1 220 ? 0.590 -4.647 -1.402 1.00 95.62 220 CYS A O 1
ATOM 1844 N N . TYR A 1 221 ? 2.790 -4.875 -1.748 1.00 95.69 221 TYR A N 1
ATOM 1845 C CA . TYR A 1 221 ? 2.926 -6.086 -0.931 1.00 95.69 221 TYR A CA 1
ATOM 1846 C C . TYR A 1 221 ? 2.563 -5.851 0.542 1.00 95.69 221 TYR A C 1
ATOM 1848 O O . TYR A 1 221 ? 1.821 -6.644 1.119 1.00 95.69 221 TYR A O 1
ATOM 1856 N N . VAL A 1 222 ? 3.028 -4.750 1.153 1.00 96.56 222 VAL A N 1
ATOM 1857 C CA . VAL A 1 222 ? 2.668 -4.387 2.541 1.00 96.56 222 VAL A CA 1
ATOM 1858 C C . VAL A 1 222 ? 1.158 -4.218 2.688 1.00 96.56 222 VAL A C 1
ATOM 1860 O O . VAL A 1 222 ? 0.572 -4.657 3.680 1.00 96.56 222 VAL A O 1
ATOM 1863 N N . LEU A 1 223 ? 0.530 -3.572 1.707 1.00 95.12 223 LEU A N 1
ATOM 1864 C CA . LEU 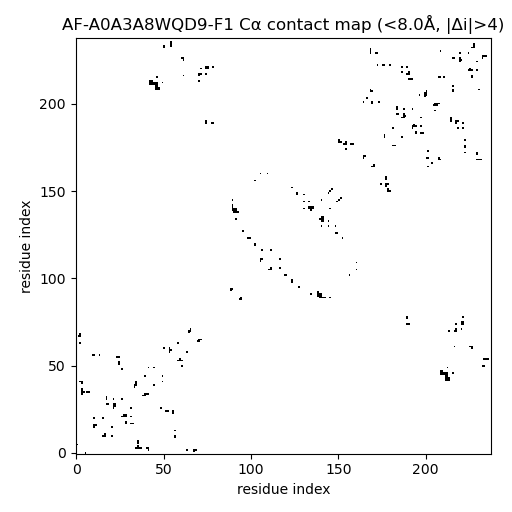A 1 223 ? -0.895 -3.254 1.715 1.00 95.12 223 LEU A CA 1
ATOM 1865 C C . LEU A 1 223 ? -1.773 -4.396 1.185 1.00 95.12 223 LEU A C 1
ATOM 1867 O O . LEU A 1 223 ? -2.998 -4.271 1.204 1.00 95.12 223 LEU A O 1
ATOM 1871 N N . ASN A 1 224 ? -1.164 -5.508 0.759 1.00 93.12 224 ASN A N 1
ATOM 1872 C CA . ASN A 1 224 ? -1.831 -6.644 0.128 1.00 93.12 224 ASN A CA 1
ATOM 1873 C C . ASN A 1 224 ? -2.747 -6.202 -1.029 1.00 93.12 224 ASN A C 1
ATOM 1875 O O . ASN A 1 224 ? -3.949 -6.489 -1.045 1.00 93.12 224 ASN A O 1
ATOM 1879 N N . LYS A 1 225 ? -2.168 -5.438 -1.957 1.00 93.62 225 LYS A N 1
ATOM 1880 C CA . LYS A 1 225 ? -2.804 -4.929 -3.173 1.00 93.62 225 LYS A CA 1
ATOM 1881 C C . LYS A 1 225 ? -1.971 -5.299 -4.389 1.00 93.62 225 LYS A C 1
ATOM 1883 O O . LYS A 1 225 ? -0.748 -5.353 -4.290 1.00 93.62 225 LYS A O 1
ATOM 1888 N N . GLU A 1 226 ? -2.632 -5.475 -5.524 1.00 91.69 226 GLU A N 1
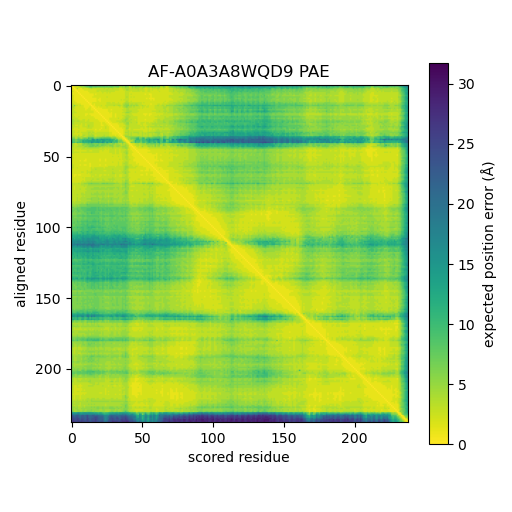ATOM 1889 C CA . GLU A 1 226 ? -1.944 -5.567 -6.809 1.00 91.69 226 GLU A CA 1
ATOM 1890 C C . GLU A 1 226 ? -1.458 -4.181 -7.252 1.00 91.69 226 GLU A C 1
ATOM 1892 O O . GLU A 1 226 ? -2.032 -3.148 -6.884 1.00 91.69 226 GLU A O 1
ATOM 1897 N N . LEU A 1 227 ? -0.370 -4.142 -8.022 1.00 92.00 227 LEU A N 1
ATOM 1898 C CA . LEU A 1 227 ? 0.202 -2.885 -8.508 1.00 92.00 227 LEU A CA 1
ATOM 1899 C C . LEU A 1 227 ? -0.793 -2.155 -9.417 1.00 92.00 227 LEU A C 1
ATOM 1901 O O . LEU A 1 227 ? -0.966 -0.943 -9.303 1.00 92.00 227 LEU A O 1
ATOM 1905 N N . GLU A 1 228 ? -1.473 -2.906 -10.277 1.00 88.06 228 GLU A N 1
ATOM 1906 C CA . GLU A 1 228 ? -2.440 -2.437 -11.263 1.00 88.06 228 GLU A CA 1
ATOM 1907 C C . GLU A 1 228 ? -3.655 -1.778 -10.609 1.00 88.06 228 GLU A C 1
ATOM 1909 O O . GLU A 1 228 ? -4.116 -0.733 -11.075 1.00 88.06 228 GLU A O 1
ATOM 1914 N N . ASP A 1 229 ? -4.117 -2.335 -9.488 1.00 89.00 229 ASP A N 1
ATOM 1915 C CA . ASP A 1 229 ? -5.238 -1.793 -8.720 1.00 89.00 229 ASP A CA 1
ATOM 1916 C C . ASP A 1 229 ? -4.896 -0.439 -8.095 1.00 89.00 229 ASP A C 1
ATOM 1918 O O . ASP A 1 229 ? -5.768 0.424 -7.954 1.00 89.00 229 ASP A O 1
ATOM 1922 N N . VAL A 1 230 ? -3.631 -0.248 -7.708 1.00 91.69 230 VAL A N 1
ATOM 1923 C CA . VAL A 1 230 ? -3.168 0.954 -7.011 1.00 91.69 230 VAL A CA 1
ATOM 1924 C C . VAL A 1 230 ? -2.747 2.037 -7.991 1.00 91.69 230 VAL A C 1
ATOM 1926 O O . VAL A 1 230 ? -3.229 3.157 -7.867 1.00 91.69 230 VAL A O 1
ATOM 1929 N N . PHE A 1 231 ? -1.876 1.719 -8.951 1.00 89.88 231 PHE A N 1
ATOM 1930 C CA . PHE A 1 231 ? -1.169 2.686 -9.799 1.00 89.88 231 PHE A CA 1
ATOM 1931 C C . PHE A 1 231 ? -1.864 3.009 -11.125 1.00 89.88 231 PHE A C 1
ATOM 1933 O O . PHE A 1 231 ? -1.254 3.640 -11.989 1.00 89.88 231 PHE A O 1
ATOM 1940 N N . ASP A 1 232 ? -3.132 2.614 -11.277 1.00 74.31 232 ASP A N 1
ATOM 1941 C CA . ASP A 1 232 ? -3.921 2.832 -12.495 1.00 74.31 232 ASP A CA 1
ATOM 1942 C C . ASP A 1 232 ? -3.159 2.355 -13.744 1.00 74.31 232 ASP A C 1
ATOM 1944 O O . ASP A 1 232 ? -3.146 3.021 -14.784 1.00 74.31 232 ASP A O 1
ATOM 1948 N N . CYS A 1 233 ? -2.459 1.218 -13.627 1.00 63.62 233 CYS A N 1
ATOM 1949 C CA . CYS A 1 233 ? -1.694 0.661 -14.732 1.00 63.62 233 CYS A CA 1
ATOM 1950 C C . CYS A 1 233 ? -2.649 0.460 -15.907 1.00 63.62 233 CYS A C 1
ATOM 1952 O O . CYS A 1 233 ? -3.646 -0.253 -15.782 1.00 63.62 233 CYS A O 1
ATOM 1954 N N . LEU A 1 234 ? -2.357 1.101 -17.043 1.00 48.72 234 LEU A N 1
ATOM 1955 C CA . LEU A 1 234 ? -3.107 0.902 -18.276 1.00 48.72 234 LEU A CA 1
ATOM 1956 C C . LEU A 1 234 ? -2.985 -0.575 -18.664 1.00 48.72 234 LEU A C 1
ATOM 1958 O O . LEU A 1 234 ? -2.017 -0.991 -19.305 1.00 48.72 234 LEU A O 1
ATOM 1962 N N . ILE A 1 235 ? -3.975 -1.373 -18.268 1.00 44.94 235 ILE A N 1
ATOM 1963 C CA . ILE A 1 235 ? -4.264 -2.628 -18.935 1.00 44.94 235 ILE A CA 1
ATOM 1964 C C . ILE A 1 235 ? -4.779 -2.190 -20.298 1.00 44.94 235 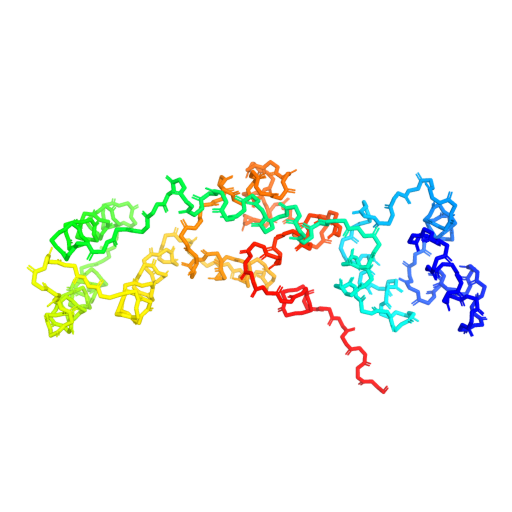ILE A C 1
ATOM 1966 O O . ILE A 1 235 ? -5.924 -1.753 -20.428 1.00 44.94 235 ILE A O 1
ATOM 1970 N N . ASN A 1 236 ? -3.919 -2.262 -21.311 1.00 38.25 236 ASN A N 1
ATOM 1971 C CA . ASN A 1 236 ? -4.367 -2.255 -22.694 1.00 38.25 236 ASN A CA 1
ATOM 1972 C C . ASN A 1 236 ? -5.231 -3.508 -22.885 1.00 38.25 236 ASN A C 1
ATOM 1974 O O . ASN A 1 236 ? -4.751 -4.548 -23.317 1.00 38.25 236 ASN A O 1
ATOM 1978 N N . LYS A 1 237 ? -6.509 -3.427 -22.505 1.00 32.50 237 LYS A N 1
ATOM 1979 C CA . LYS A 1 237 ? -7.546 -4.293 -23.053 1.00 32.50 237 LYS A CA 1
ATOM 1980 C C . LYS A 1 237 ? -7.857 -3.737 -24.438 1.00 32.50 237 LYS A C 1
ATOM 1982 O O . LYS A 1 237 ? -8.762 -2.918 -24.583 1.00 32.50 237 LYS A O 1
ATOM 1987 N N . GLN A 1 238 ? -7.047 -4.118 -25.418 1.00 29.69 238 GLN A N 1
ATOM 1988 C CA . GLN A 1 238 ? -7.420 -4.090 -26.828 1.00 29.69 238 GLN A CA 1
ATOM 1989 C C . GLN A 1 238 ? -7.215 -5.484 -27.392 1.00 29.69 238 GLN A C 1
ATOM 1991 O O . GLN A 1 238 ? -6.100 -6.015 -27.213 1.00 29.69 238 GLN A O 1
#

Mean predicted aligned error: 5.59 Å

Secondary structure (DSSP, 8-state):
--HHHHHHHHHHHTT--HHHHHHHHT--HHHHHHHHTTSS-GGGSBHHHHHHHHHHTT--HHHHHHHH--HHHHHHHHHHHHHHHSPPP-BHHHHHHHHHHHHHHHHHHHT--HHHHHHHHHHHHHHHHHTGGGB-TTSBBPHHHIIIIIHHHHHHHHHHHH-----HHHHHHHHHHHHSS--HHHHHHHHT--HHHHHHHHTTSS-GGGSBHHHHHHHHHHHT--HHHHHT------

Radius of gyration: 22.1 Å; Cα contacts (8 Å, |Δi|>4): 225; chains: 1; bounding box: 47×37×62 Å

pLDDT: mean 89.34, std 9.1, range [29.69, 96.56]

Solvent-accessible surface area (backbone atoms only — not comparable to full-atom values): 13316 Å² total; per-residue (Å²): 134,54,57,38,54,52,52,47,49,51,38,50,75,72,68,43,49,68,61,57,44,16,61,76,48,74,48,59,47,65,60,55,51,32,29,50,67,61,76,37,57,72,52,65,32,34,30,57,58,47,46,39,52,30,51,76,63,74,45,60,61,68,59,53,43,60,73,64,37,67,58,60,60,56,40,50,50,52,52,52,52,48,47,69,77,55,65,82,87,41,43,48,68,60,52,51,54,52,51,52,53,50,54,54,52,44,43,72,71,67,68,53,53,72,65,63,49,48,51,54,52,50,52,52,50,52,48,60,60,69,44,54,89,49,48,44,96,86,44,28,42,45,70,67,54,39,58,70,54,49,39,59,51,54,26,54,60,47,49,72,73,66,59,93,70,83,53,66,45,52,4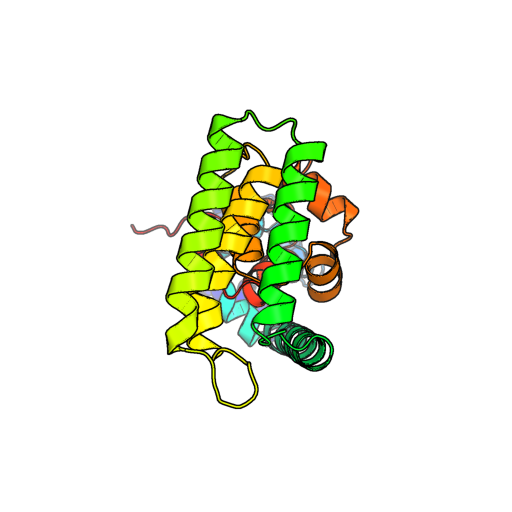3,46,52,51,53,44,39,39,72,43,92,63,50,64,62,53,51,16,69,64,41,74,43,58,51,70,57,56,50,29,28,68,71,64,78,39,58,69,53,65,35,29,34,48,41,51,48,37,49,21,59,77,55,72,45,56,62,52,80,41,68,68,48,73,74,80,86,121

Sequence (238 aa):
MRGYEAFQKRRQEMGYSQRIFAEKVGLPVQEVQVCERGRQVLTGLPTDKAIKMFSALEISISDFYDEYYPYKAETNEKVNMWKKNNPREYRYDILKSRLYNRIHKLKKRLDLDETRFLELSKLYRSIFESLIPFIGEDGKISNQAYIKYIIPYLHELKWLQEGDVEDSVSCKIIDALFYTEYSYSDLSDFCGISVRHLRRCKSQEADFRKLSIEASLKICYVLNKELEDVFDCLINKQ

Nearest PDB structures (foldseek):
  6rnz-assembly2_B  TM=8.425E-01  e=2.415E-01  Deinococcus deserti
  3zkc-assembly1_B  TM=8.466E-01  e=2.415E-01  Bacillus subtilis subsp. subtilis str. 168
  1r69-assembly1_A  TM=8.765E-01  e=5.751E-01  Phage 434
  2ict-assembly1_A  TM=8.199E-01  e=1.141E+00  Escherichia coli CFT073
  1b0n-assembly1_A  TM=5.347E-01  e=3.034E-01  Bacillus subtilis